Protein AF-A0A538EGU9-F1 (afdb_monomer_lite)

Secondary structure (DSSP, 8-state):
-TTTTT--EEEEE-STTHHHHGGG----TTEEEEEE--SS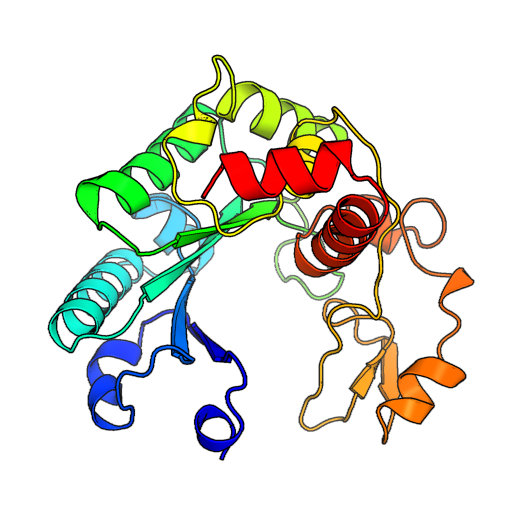HHHHHHHTT-TTHHHHHHHHHHHHHHTT-EEEEEEEE-TT--HHHHHHHHHIIIIIS--SEEEEEE----TT-S--S----HHHHHHHHHHHTGGGGGGSS-B-S-HHHHHHHTTSS-----TTSS--EETTEEEES-TT--SEEESSHHHHHHHS-GGG-STTTSGGGTT---HHHHHHHHHHHHHH-HHHHHHHHTT-

pLDDT: mean 92.18, std 8.71, range [50.81, 98.5]

Structure (mmCIF, N/CA/C/O backbone):
data_AF-A0A538EGU9-F1
#
_entry.id   AF-A0A538EGU9-F1
#
loop_
_atom_site.group_PDB
_atom_site.id
_atom_site.type_symbol
_atom_site.label_atom_id
_atom_site.label_alt_id
_atom_site.label_comp_id
_atom_site.label_asym_id
_atom_site.label_entity_id
_atom_site.label_seq_id
_atom_site.pdbx_PDB_ins_code
_atom_site.Cartn_x
_atom_site.Cartn_y
_atom_site.Cartn_z
_atom_site.occupancy
_atom_site.B_iso_or_equiv
_atom_site.auth_seq_id
_atom_site.auth_comp_id
_atom_site.auth_asym_id
_atom_site.auth_atom_id
_atom_site.pdbx_PDB_model_num
ATOM 1 N N . GLU A 1 1 ? -19.078 -15.363 5.505 1.00 91.69 1 GLU A N 1
ATOM 2 C CA . GLU A 1 1 ? -19.777 -14.290 6.250 1.00 91.69 1 GLU A CA 1
ATOM 3 C C . GLU A 1 1 ? -19.502 -12.885 5.704 1.00 91.69 1 GLU A C 1
ATOM 5 O O . GLU A 1 1 ? -20.438 -12.221 5.282 1.00 91.69 1 GLU A O 1
ATOM 10 N N . LEU A 1 2 ? -18.241 -12.435 5.627 1.00 94.12 2 LEU A N 1
ATOM 11 C CA . LEU A 1 2 ? -17.892 -11.070 5.180 1.00 94.12 2 LEU A CA 1
ATOM 12 C C . LEU A 1 2 ? -18.476 -10.682 3.808 1.00 94.12 2 LEU A C 1
ATOM 14 O O . LEU A 1 2 ? -19.033 -9.595 3.666 1.00 94.12 2 LEU A O 1
ATOM 18 N N . MET A 1 3 ? -18.434 -11.600 2.836 1.00 93.50 3 MET A N 1
ATOM 19 C CA . MET A 1 3 ? -19.021 -11.384 1.505 1.00 93.50 3 MET A CA 1
ATOM 20 C C . MET A 1 3 ? -20.543 -11.194 1.557 1.00 93.50 3 MET A C 1
ATOM 22 O O . MET A 1 3 ? -21.071 -10.296 0.908 1.00 93.50 3 MET A O 1
ATOM 26 N N . LYS A 1 4 ? -21.253 -11.969 2.394 1.00 93.62 4 LYS A N 1
ATOM 27 C CA . LYS A 1 4 ? -22.710 -11.828 2.595 1.00 93.62 4 LYS A CA 1
ATOM 28 C C . LYS A 1 4 ? -23.062 -10.450 3.160 1.00 93.62 4 LYS A C 1
ATOM 30 O O . LYS A 1 4 ? -24.067 -9.858 2.783 1.00 93.62 4 LYS A O 1
ATOM 35 N N . ARG A 1 5 ? -22.189 -9.910 4.017 1.00 96.44 5 ARG A N 1
ATOM 36 C CA . ARG A 1 5 ? -22.293 -8.561 4.594 1.00 96.44 5 ARG A CA 1
ATOM 37 C C . ARG A 1 5 ? -21.802 -7.449 3.658 1.00 96.44 5 ARG A C 1
ATOM 39 O O . ARG A 1 5 ? -21.733 -6.301 4.099 1.00 96.44 5 ARG A O 1
ATOM 46 N N . LYS A 1 6 ? -21.446 -7.768 2.404 1.00 96.19 6 LYS A N 1
ATOM 47 C CA . LYS A 1 6 ? -20.938 -6.821 1.395 1.00 96.19 6 LYS A CA 1
ATOM 48 C C . LYS A 1 6 ? -19.731 -6.014 1.888 1.00 96.19 6 LYS A C 1
ATOM 50 O O . LYS A 1 6 ? -19.605 -4.822 1.617 1.00 96.19 6 LYS A O 1
ATOM 55 N N . LYS A 1 7 ? -18.866 -6.651 2.683 1.00 96.31 7 LYS A N 1
ATOM 56 C CA . LYS A 1 7 ? -17.609 -6.056 3.147 1.00 96.31 7 LYS A CA 1
ATOM 57 C C . LYS A 1 7 ? -16.517 -6.374 2.141 1.00 96.31 7 LYS A C 1
ATOM 59 O O . LYS A 1 7 ? -16.324 -7.544 1.829 1.00 96.31 7 LYS A O 1
ATOM 64 N N . PHE A 1 8 ? -15.823 -5.343 1.665 1.00 95.56 8 PHE A N 1
ATOM 65 C CA . PHE A 1 8 ? -14.658 -5.517 0.806 1.00 95.56 8 PHE A CA 1
ATOM 66 C C . PHE A 1 8 ? -13.534 -6.207 1.582 1.00 95.56 8 PHE A C 1
ATOM 68 O O . PHE A 1 8 ? -13.218 -5.809 2.703 1.00 95.56 8 PHE A O 1
ATOM 75 N N . VAL A 1 9 ? -12.960 -7.248 0.989 1.00 96.50 9 VAL A N 1
ATOM 76 C CA . VAL A 1 9 ? -11.850 -8.029 1.527 1.00 96.50 9 VAL A CA 1
ATOM 77 C C . VAL A 1 9 ? -10.736 -8.031 0.494 1.00 96.50 9 VAL A C 1
ATOM 79 O O . VAL A 1 9 ? -10.910 -8.540 -0.611 1.00 96.50 9 VAL A O 1
ATOM 82 N N . PHE A 1 10 ? -9.593 -7.482 0.887 1.00 96.62 10 PHE A N 1
ATOM 83 C CA . PHE A 1 10 ? -8.337 -7.603 0.162 1.00 96.62 10 PHE A CA 1
ATOM 84 C C . PHE A 1 10 ? -7.498 -8.649 0.889 1.00 96.62 10 PHE A C 1
ATOM 86 O O . PHE A 1 10 ? -7.119 -8.446 2.043 1.00 96.62 10 PHE A O 1
ATOM 93 N N . LEU A 1 11 ? -7.267 -9.796 0.253 1.00 97.06 11 LEU A N 1
ATOM 94 C CA . LEU A 1 11 ? -6.451 -10.857 0.832 1.00 97.06 11 LEU A CA 1
ATOM 95 C C . LEU A 1 11 ? -5.000 -10.680 0.389 1.00 97.06 11 LEU A C 1
ATOM 97 O O . LEU A 1 11 ? -4.627 -11.077 -0.717 1.00 97.06 11 LEU A O 1
ATOM 101 N N . CYS A 1 12 ? -4.197 -10.069 1.261 1.00 96.31 12 CYS A N 1
ATOM 102 C CA . CYS A 1 12 ? -2.775 -9.851 1.019 1.00 96.31 12 CYS A CA 1
ATOM 103 C C . CYS A 1 12 ? -2.001 -11.175 1.018 1.00 96.31 12 CYS A C 1
ATOM 105 O O . CYS A 1 12 ? -2.169 -12.007 1.913 1.00 96.31 12 CYS A O 1
ATOM 107 N N . THR A 1 13 ? -1.147 -11.382 0.017 1.00 97.06 13 THR A N 1
ATOM 108 C CA . THR A 1 13 ? -0.366 -12.615 -0.133 1.00 97.06 13 THR A CA 1
ATOM 109 C C . THR A 1 13 ? 0.942 -12.381 -0.888 1.00 97.06 13 THR A C 1
ATOM 111 O O . THR A 1 13 ? 1.021 -11.524 -1.761 1.00 97.06 13 THR A O 1
ATOM 114 N N . ASN A 1 14 ? 1.963 -13.191 -0.599 1.00 94.94 14 ASN A N 1
ATOM 115 C CA . ASN A 1 14 ? 3.185 -13.298 -1.411 1.00 94.94 14 ASN A CA 1
ATOM 116 C C . ASN A 1 14 ? 3.026 -14.260 -2.607 1.00 94.94 14 ASN A C 1
ATOM 118 O O . ASN A 1 14 ? 4.001 -14.617 -3.255 1.00 94.94 14 ASN A O 1
ATOM 122 N N . ALA A 1 15 ? 1.808 -14.758 -2.841 1.00 96.50 15 ALA A N 1
ATOM 123 C CA . ALA A 1 15 ? 1.409 -15.639 -3.935 1.00 96.50 15 ALA A CA 1
ATOM 124 C C . ALA A 1 15 ? 2.056 -17.039 -4.012 1.00 96.50 15 ALA A C 1
ATOM 126 O O . ALA A 1 15 ? 1.564 -17.883 -4.761 1.00 96.50 15 ALA A O 1
ATOM 127 N N . ILE A 1 16 ? 3.045 -17.367 -3.172 1.00 94.69 16 ILE A N 1
ATOM 128 C CA . ILE A 1 16 ? 3.773 -18.654 -3.202 1.00 94.69 16 ILE A CA 1
ATOM 129 C C . ILE A 1 16 ? 2.830 -19.869 -3.143 1.00 94.69 16 ILE A C 1
ATOM 131 O O . ILE A 1 16 ? 3.065 -20.885 -3.799 1.00 94.69 16 ILE A O 1
ATOM 135 N N . LEU A 1 17 ? 1.765 -19.779 -2.342 1.00 95.56 17 LEU A N 1
ATOM 136 C CA . LEU A 1 17 ? 0.759 -20.839 -2.198 1.00 95.56 17 LEU A CA 1
ATOM 137 C C . LEU A 1 17 ? -0.561 -20.523 -2.904 1.00 95.56 17 LEU A C 1
ATOM 139 O O . LEU A 1 17 ? -1.430 -21.392 -2.951 1.00 95.56 17 LEU A O 1
ATOM 143 N N . MET A 1 18 ? -0.717 -19.316 -3.449 1.00 97.25 18 MET A N 1
ATOM 144 C CA . MET A 1 18 ? -1.994 -18.801 -3.945 1.00 97.25 18 MET A CA 1
ATOM 145 C C . MET A 1 18 ? -2.570 -19.698 -5.038 1.00 97.25 18 MET A C 1
ATOM 147 O O . MET A 1 18 ? -3.669 -20.211 -4.861 1.00 97.25 18 MET A O 1
ATOM 151 N N . LYS A 1 19 ? -1.791 -20.008 -6.085 1.00 95.81 19 LYS A N 1
ATOM 152 C CA . LYS A 1 19 ? -2.215 -20.880 -7.199 1.00 95.81 19 LYS A CA 1
ATOM 153 C C . LYS A 1 19 ? -2.751 -22.240 -6.732 1.00 95.81 19 LYS A C 1
ATOM 155 O O . LYS A 1 19 ? -3.744 -22.722 -7.252 1.00 95.81 19 LYS A O 1
ATOM 160 N N . ARG A 1 20 ? -2.133 -22.845 -5.707 1.00 96.19 20 ARG A N 1
ATOM 161 C CA . ARG A 1 20 ? -2.539 -24.158 -5.154 1.00 96.19 20 ARG A CA 1
ATOM 162 C C . ARG A 1 20 ? -3.775 -24.095 -4.256 1.00 96.19 20 ARG A C 1
ATOM 164 O O . ARG A 1 20 ? -4.265 -25.135 -3.825 1.00 96.19 20 ARG A O 1
ATOM 171 N N . LYS A 1 21 ? -4.191 -22.895 -3.863 1.00 96.56 21 LYS A N 1
ATOM 172 C CA . LYS A 1 21 ? -5.268 -22.657 -2.902 1.00 96.56 21 LYS A CA 1
ATOM 173 C C . LYS A 1 21 ? -6.453 -21.927 -3.529 1.00 96.56 21 LYS A C 1
ATOM 175 O O . LYS A 1 21 ? -7.407 -21.690 -2.801 1.00 96.56 21 LYS A O 1
ATOM 180 N N . LEU A 1 22 ? -6.409 -21.606 -4.828 1.00 96.00 22 LEU A N 1
ATOM 181 C CA . LEU A 1 22 ? -7.475 -20.877 -5.525 1.00 96.00 22 LEU A CA 1
ATOM 182 C C . LEU A 1 22 ? -8.842 -21.543 -5.348 1.00 96.00 22 LEU A C 1
ATOM 184 O O . LEU A 1 22 ? -9.789 -20.847 -5.005 1.00 96.00 22 LEU A O 1
ATOM 188 N N . ASP A 1 23 ? -8.911 -22.873 -5.438 1.00 96.00 23 ASP A N 1
ATOM 189 C CA . ASP A 1 23 ? -10.158 -23.648 -5.305 1.00 96.00 23 ASP A CA 1
ATOM 190 C C . ASP A 1 23 ? -10.809 -23.573 -3.911 1.00 96.00 23 ASP A C 1
ATOM 192 O O . ASP A 1 23 ? -11.929 -24.040 -3.716 1.00 96.00 23 ASP A O 1
ATOM 196 N N . LEU A 1 24 ? -10.120 -23.005 -2.913 1.00 96.50 24 LEU A N 1
ATOM 197 C CA . LEU A 1 24 ? -10.701 -22.741 -1.591 1.00 96.50 24 LEU A CA 1
ATOM 198 C C . LEU A 1 24 ? -11.497 -21.429 -1.542 1.00 96.50 24 LEU A C 1
ATOM 200 O O . LEU A 1 24 ? -12.082 -21.111 -0.505 1.00 96.50 24 LEU A O 1
ATOM 204 N N . PHE A 1 25 ? -11.476 -20.647 -2.620 1.00 95.81 25 PHE A N 1
ATOM 205 C CA . PHE A 1 25 ? -12.096 -19.334 -2.712 1.00 95.81 25 PHE A CA 1
ATOM 206 C C . PHE A 1 25 ? -13.061 -19.285 -3.898 1.00 95.81 25 PHE A C 1
ATOM 208 O O . PHE A 1 25 ? -12.938 -20.037 -4.859 1.00 95.81 25 PHE A O 1
ATOM 215 N N . GLU A 1 26 ? -14.003 -18.349 -3.843 1.00 95.25 26 GLU A N 1
ATOM 216 C CA . GLU A 1 26 ? -14.931 -18.060 -4.936 1.00 95.25 26 GLU A CA 1
ATOM 217 C C . GLU A 1 26 ? -14.790 -16.585 -5.337 1.00 95.25 26 GLU A C 1
ATOM 219 O O . GLU A 1 26 ? -14.693 -15.722 -4.449 1.00 95.25 26 GLU A O 1
ATOM 224 N N . PRO A 1 27 ? -14.789 -16.259 -6.642 1.00 96.38 27 PRO A N 1
ATOM 225 C CA . PRO A 1 27 ? -14.801 -14.878 -7.097 1.00 96.38 27 PRO A CA 1
ATOM 226 C C . PRO A 1 27 ? -15.998 -14.101 -6.546 1.00 96.38 27 PRO A C 1
ATOM 228 O O . PRO A 1 27 ? -17.126 -14.589 -6.489 1.00 96.38 27 PRO A O 1
ATOM 231 N N . SER A 1 28 ? -15.762 -12.853 -6.152 1.00 96.31 28 SER A N 1
ATOM 232 C CA . SER A 1 28 ? -16.795 -11.971 -5.613 1.00 96.31 28 SER A CA 1
ATOM 233 C C . SER A 1 28 ? -16.429 -10.517 -5.899 1.00 96.31 28 SER A C 1
ATOM 235 O O . SER A 1 28 ? -15.261 -10.158 -5.765 1.00 96.31 28 SER A O 1
ATOM 237 N N . PRO A 1 29 ? -17.400 -9.632 -6.193 1.00 95.31 29 PRO A N 1
ATOM 238 C CA . PRO A 1 29 ? -17.131 -8.199 -6.344 1.00 95.31 29 PRO A CA 1
ATOM 239 C C . PRO A 1 29 ? -16.618 -7.546 -5.049 1.00 95.31 29 PRO A C 1
ATOM 241 O O . PRO A 1 29 ? -16.087 -6.437 -5.077 1.00 95.31 29 PRO A O 1
ATOM 244 N N . TYR A 1 30 ? -16.783 -8.222 -3.907 1.00 96.81 30 TYR A N 1
ATOM 245 C CA . TYR A 1 30 ? -16.290 -7.784 -2.605 1.00 96.81 30 TYR A CA 1
ATOM 246 C C . TYR A 1 30 ? -14.967 -8.451 -2.209 1.00 96.81 30 TYR A C 1
ATOM 248 O O . TYR A 1 30 ? -14.500 -8.212 -1.101 1.00 96.81 30 TYR A O 1
ATOM 256 N N . PHE A 1 31 ? -14.361 -9.274 -3.066 1.00 97.56 31 PHE A N 1
ATOM 257 C CA . PHE A 1 31 ? -13.095 -9.948 -2.787 1.00 97.56 31 PHE A CA 1
ATOM 258 C C . PHE A 1 31 ? -12.054 -9.616 -3.857 1.00 97.56 31 PHE A C 1
ATOM 260 O O . PHE A 1 31 ? -12.340 -9.686 -5.050 1.00 97.56 31 PHE A O 1
ATOM 267 N N . ALA A 1 32 ? -10.840 -9.292 -3.426 1.00 97.81 32 ALA A N 1
ATOM 268 C CA . ALA A 1 32 ? -9.687 -9.146 -4.300 1.00 97.81 32 ALA A CA 1
ATOM 269 C C . ALA A 1 32 ? -8.462 -9.821 -3.678 1.00 97.81 32 ALA A C 1
ATOM 271 O O . ALA A 1 32 ? -8.217 -9.705 -2.473 1.00 97.81 32 ALA A O 1
ATOM 272 N N . TRP A 1 33 ? -7.667 -10.493 -4.504 1.00 98.31 33 TRP A N 1
ATOM 273 C CA . TRP A 1 33 ? -6.308 -10.867 -4.123 1.00 98.31 33 TRP A CA 1
ATOM 274 C C . TRP A 1 33 ? -5.424 -9.625 -4.149 1.00 98.31 33 TRP A C 1
ATOM 276 O O . TRP A 1 33 ? -5.474 -8.888 -5.124 1.00 98.31 33 TRP A O 1
ATOM 286 N N . ALA A 1 34 ? -4.613 -9.402 -3.117 1.00 98.00 34 ALA A N 1
ATOM 287 C CA . ALA A 1 34 ? -3.615 -8.337 -3.093 1.00 98.00 34 ALA A CA 1
ATOM 288 C C . ALA A 1 34 ? -2.215 -8.963 -3.072 1.00 98.00 34 ALA A C 1
ATOM 290 O O . ALA A 1 34 ? -1.709 -9.359 -2.021 1.00 98.00 34 ALA A O 1
ATOM 291 N N . VAL A 1 35 ? -1.613 -9.122 -4.249 1.00 98.19 35 VAL A N 1
ATOM 292 C CA . VAL A 1 35 ? -0.316 -9.796 -4.385 1.00 98.19 35 VAL A CA 1
ATOM 293 C C . VAL A 1 35 ? 0.820 -8.800 -4.182 1.00 98.19 35 VAL A C 1
ATOM 295 O O . VAL A 1 35 ? 0.853 -7.751 -4.822 1.00 98.19 35 VAL A O 1
ATOM 298 N N . HIS A 1 36 ? 1.751 -9.126 -3.291 1.00 97.00 36 HIS A N 1
ATOM 299 C CA . HIS A 1 36 ? 2.949 -8.319 -3.087 1.00 97.00 36 HIS A CA 1
ATOM 300 C C . HIS A 1 36 ? 3.908 -8.476 -4.270 1.00 97.00 36 HIS A C 1
ATOM 302 O O . HIS A 1 36 ? 4.317 -9.596 -4.566 1.00 97.00 36 HIS A O 1
ATOM 308 N N . ILE A 1 37 ? 4.248 -7.365 -4.933 1.00 96.94 37 ILE A N 1
ATOM 309 C CA . ILE A 1 37 ? 5.229 -7.297 -6.028 1.00 96.94 37 ILE A CA 1
ATOM 310 C C . ILE A 1 37 ? 6.109 -6.063 -5.810 1.00 96.94 37 ILE A C 1
ATOM 312 O O . ILE A 1 37 ? 5.787 -4.972 -6.272 1.00 96.94 37 ILE A O 1
ATOM 316 N N . ASP A 1 38 ? 7.212 -6.238 -5.088 1.00 93.94 38 ASP A N 1
ATOM 317 C CA . ASP A 1 38 ? 8.144 -5.170 -4.691 1.00 93.94 38 ASP A CA 1
ATOM 318 C C . ASP A 1 38 ? 9.314 -4.976 -5.686 1.00 93.94 38 ASP A C 1
ATOM 320 O O . ASP A 1 38 ? 10.479 -4.907 -5.303 1.00 93.94 38 ASP A O 1
ATOM 324 N N . GLY A 1 39 ? 9.016 -4.964 -6.989 1.00 94.38 39 GLY A N 1
ATOM 325 C CA . GLY A 1 39 ? 10.016 -4.830 -8.055 1.00 94.38 39 GLY A CA 1
ATOM 326 C C . GLY A 1 39 ? 9.783 -5.768 -9.239 1.00 94.38 39 GLY A C 1
ATOM 327 O O . GLY A 1 39 ? 8.892 -6.618 -9.214 1.00 94.38 39 GLY A O 1
ATOM 328 N N . LEU A 1 40 ? 10.599 -5.619 -10.286 1.00 95.62 40 LEU A N 1
ATOM 329 C CA . LEU A 1 40 ? 10.733 -6.636 -11.336 1.00 95.62 40 LEU A CA 1
ATOM 330 C C . LEU A 1 40 ? 11.594 -7.804 -10.831 1.00 95.62 40 LEU A C 1
ATOM 332 O O . LEU A 1 40 ? 12.212 -7.697 -9.778 1.00 95.62 40 LEU A O 1
ATOM 336 N N . GLN A 1 41 ? 11.635 -8.907 -11.583 1.00 95.19 41 GLN A N 1
ATOM 337 C CA . GLN A 1 41 ? 12.137 -10.216 -11.144 1.00 95.19 41 GLN A CA 1
ATOM 338 C C . GLN A 1 41 ? 13.350 -10.202 -10.204 1.00 95.19 41 GLN A C 1
ATOM 340 O O . GLN A 1 41 ? 13.217 -10.649 -9.069 1.00 95.19 41 GLN A O 1
ATOM 345 N N . GLU A 1 42 ? 14.498 -9.682 -10.648 1.00 92.94 42 GLU A N 1
ATOM 346 C CA . GLU A 1 42 ? 15.732 -9.664 -9.846 1.00 92.94 42 GLU A CA 1
ATOM 347 C C . GLU A 1 42 ? 15.518 -8.963 -8.500 1.00 92.94 42 GLU A C 1
ATOM 349 O O . GLU A 1 42 ? 15.795 -9.525 -7.443 1.00 92.94 42 GLU A O 1
ATOM 354 N N . ARG A 1 43 ? 14.928 -7.767 -8.539 1.00 90.44 43 ARG A N 1
ATOM 355 C CA . ARG A 1 43 ? 14.693 -6.947 -7.353 1.00 90.44 43 ARG A CA 1
ATOM 356 C C . ARG A 1 43 ? 13.660 -7.562 -6.415 1.00 90.44 43 ARG A C 1
ATOM 358 O O . ARG A 1 43 ? 13.845 -7.560 -5.199 1.00 90.44 43 ARG A O 1
ATOM 365 N N . HIS A 1 44 ? 12.584 -8.101 -6.978 1.00 92.38 44 HIS A N 1
ATOM 366 C CA . HIS A 1 44 ? 11.542 -8.754 -6.202 1.00 92.38 44 HIS A CA 1
ATOM 367 C C . HIS A 1 44 ? 12.106 -9.963 -5.452 1.00 92.38 44 HIS A C 1
ATOM 369 O O . HIS A 1 44 ? 11.947 -10.061 -4.237 1.00 92.38 44 HIS A O 1
ATOM 375 N N . ASP A 1 45 ? 12.814 -10.844 -6.155 1.00 92.56 45 ASP A N 1
ATOM 376 C CA . ASP A 1 45 ? 13.403 -12.050 -5.576 1.00 92.56 45 ASP A CA 1
ATOM 377 C C . ASP A 1 45 ? 14.473 -11.722 -4.521 1.00 92.56 45 ASP A C 1
ATOM 379 O O . ASP A 1 45 ? 14.541 -12.389 -3.484 1.00 92.56 45 ASP A O 1
ATOM 383 N N . GLU A 1 46 ? 15.263 -10.664 -4.740 1.00 88.38 46 GLU A N 1
ATOM 384 C CA . GLU A 1 46 ? 16.225 -10.146 -3.762 1.00 88.38 46 GLU A CA 1
ATOM 385 C C . GLU A 1 46 ? 15.523 -9.667 -2.483 1.00 88.38 46 GLU A C 1
ATOM 387 O O . GLU A 1 46 ? 15.911 -10.064 -1.385 1.00 88.38 46 GLU A O 1
ATOM 392 N N . SER A 1 47 ? 14.445 -8.883 -2.605 1.00 83.88 47 SER A N 1
ATOM 393 C CA . SER A 1 47 ? 13.725 -8.327 -1.446 1.00 83.88 47 SER A CA 1
ATOM 394 C C . SER A 1 47 ? 13.087 -9.388 -0.538 1.00 83.88 47 SER A C 1
ATOM 396 O O . SER A 1 47 ? 12.903 -9.157 0.657 1.00 83.88 47 SER A O 1
ATOM 398 N N . VAL A 1 48 ? 12.784 -10.571 -1.083 1.00 85.12 48 VAL A N 1
ATOM 399 C CA . VAL A 1 48 ? 12.240 -11.716 -0.334 1.00 85.12 48 VAL A CA 1
ATOM 400 C C . VAL A 1 48 ? 13.275 -12.821 -0.088 1.00 85.12 48 VAL A C 1
ATOM 402 O O . VAL A 1 48 ? 12.914 -13.907 0.376 1.00 85.12 48 VAL A O 1
ATOM 405 N N . CYS A 1 49 ? 14.551 -12.555 -0.394 1.00 87.06 49 CYS A N 1
ATOM 406 C CA . CYS A 1 49 ? 15.685 -13.471 -0.256 1.00 87.06 49 CYS A CA 1
ATOM 407 C C . CYS A 1 49 ? 15.440 -14.853 -0.888 1.00 87.06 49 CYS A C 1
ATOM 409 O O . CYS A 1 49 ? 15.812 -15.886 -0.316 1.00 87.06 49 CYS A O 1
ATOM 411 N N . ARG A 1 50 ? 14.757 -14.902 -2.039 1.00 90.25 50 ARG A N 1
ATOM 412 C CA . ARG A 1 50 ? 14.382 -16.161 -2.688 1.00 90.25 50 ARG A CA 1
ATOM 413 C C . ARG A 1 50 ? 14.151 -15.999 -4.188 1.00 90.25 50 ARG A C 1
ATOM 415 O O . ARG A 1 50 ? 13.162 -15.413 -4.609 1.00 90.25 50 ARG A O 1
ATOM 422 N N . GLU A 1 51 ? 14.998 -16.659 -4.969 1.00 93.88 51 GLU A N 1
ATOM 423 C CA . GLU A 1 51 ? 14.888 -16.740 -6.428 1.00 93.88 51 GLU A CA 1
ATOM 424 C C . GLU A 1 51 ? 13.614 -17.475 -6.895 1.00 93.88 51 GLU A C 1
ATOM 426 O O . GLU A 1 51 ? 13.167 -18.469 -6.297 1.00 93.88 51 GLU A O 1
ATOM 431 N N . GLY A 1 52 ? 13.030 -16.980 -7.986 1.00 93.94 52 GLY A N 1
ATOM 432 C CA . GLY A 1 52 ? 11.858 -17.529 -8.659 1.00 93.94 52 GLY A CA 1
ATOM 433 C C . GLY A 1 52 ? 10.538 -17.266 -7.933 1.00 93.94 52 GLY A C 1
ATOM 434 O O . GLY A 1 52 ? 9.558 -17.980 -8.174 1.00 93.94 52 GLY A O 1
ATOM 435 N N . VAL A 1 53 ? 10.482 -16.307 -7.001 1.00 95.12 53 VAL A N 1
ATOM 436 C CA . VAL A 1 53 ? 9.224 -15.924 -6.339 1.00 95.12 53 VAL A CA 1
ATOM 437 C C . VAL A 1 53 ? 8.407 -15.012 -7.241 1.00 95.12 53 VAL A C 1
ATOM 439 O O . VAL A 1 53 ? 7.198 -15.220 -7.344 1.00 95.12 53 VAL A O 1
ATOM 442 N N . PHE A 1 54 ? 9.052 -14.094 -7.961 1.00 97.38 54 PHE A N 1
ATOM 443 C CA . PHE A 1 54 ? 8.394 -13.215 -8.922 1.00 97.38 54 PHE A CA 1
ATOM 444 C C . PHE A 1 54 ? 7.629 -14.008 -9.986 1.00 97.38 54 PHE A C 1
ATOM 446 O O . PHE A 1 54 ? 6.435 -13.793 -10.184 1.00 97.38 54 PHE A O 1
ATOM 453 N N . GLU A 1 55 ? 8.279 -14.988 -10.619 1.00 97.19 55 GLU A N 1
ATOM 454 C CA . GLU A 1 55 ? 7.651 -15.830 -11.645 1.00 97.19 55 GLU A CA 1
ATOM 455 C C . GLU A 1 55 ? 6.443 -16.594 -11.085 1.00 97.19 55 GLU A C 1
ATOM 457 O O . GLU A 1 55 ? 5.363 -16.593 -11.679 1.00 97.19 55 GLU A O 1
ATOM 462 N N . LYS A 1 56 ? 6.572 -17.168 -9.882 1.00 96.94 56 LYS A N 1
ATOM 463 C CA . LYS A 1 56 ? 5.451 -17.835 -9.198 1.00 96.94 56 LYS A CA 1
ATOM 464 C C . LYS A 1 56 ? 4.301 -16.884 -8.900 1.00 96.94 56 LYS A C 1
ATOM 466 O O . LYS A 1 56 ? 3.143 -17.289 -9.009 1.00 96.94 56 LYS A O 1
ATOM 471 N N . ALA A 1 57 ? 4.602 -15.651 -8.504 1.00 97.88 57 ALA A N 1
ATOM 472 C CA . ALA A 1 57 ? 3.590 -14.642 -8.249 1.00 97.88 57 ALA A CA 1
ATOM 473 C C . ALA A 1 57 ? 2.860 -14.261 -9.543 1.00 97.88 57 ALA A C 1
ATOM 475 O O . ALA A 1 57 ? 1.630 -14.264 -9.563 1.00 97.88 57 ALA A O 1
ATOM 476 N N . VAL A 1 58 ? 3.590 -14.053 -10.643 1.00 98.31 58 VAL A N 1
ATOM 477 C CA . VAL A 1 58 ? 3.024 -13.800 -11.978 1.00 98.31 58 VAL A CA 1
ATOM 478 C C . VAL A 1 58 ? 2.126 -14.954 -12.431 1.00 98.31 58 VAL A C 1
ATOM 480 O O . VAL A 1 58 ? 0.995 -14.720 -12.859 1.00 98.31 58 VAL A O 1
ATOM 483 N N . GLU A 1 59 ? 2.571 -16.205 -12.296 1.00 98.25 59 GLU A N 1
ATOM 484 C CA . GLU A 1 59 ? 1.743 -17.373 -12.616 1.00 98.25 59 GLU A CA 1
ATOM 485 C C . GLU A 1 59 ? 0.467 -17.445 -11.770 1.00 98.25 59 GLU A C 1
ATOM 487 O O . GLU A 1 59 ? -0.600 -17.793 -12.279 1.00 98.25 59 GLU A O 1
ATOM 492 N N . ALA A 1 60 ? 0.565 -17.153 -10.472 1.00 98.31 60 ALA A N 1
ATOM 493 C CA . ALA A 1 60 ? -0.581 -17.170 -9.572 1.00 98.31 60 ALA A CA 1
ATOM 494 C C . ALA A 1 60 ? -1.579 -16.051 -9.895 1.00 98.31 60 ALA A C 1
ATOM 496 O O . ALA A 1 60 ? -2.785 -16.289 -9.836 1.00 98.31 60 ALA A O 1
ATOM 497 N N . ILE A 1 61 ? -1.090 -14.863 -10.268 1.00 98.50 61 ILE A N 1
ATOM 498 C CA . ILE A 1 61 ? -1.914 -13.738 -10.723 1.00 98.50 61 ILE A CA 1
ATOM 499 C C . ILE A 1 61 ? -2.683 -14.135 -11.985 1.00 98.50 61 ILE A C 1
ATOM 501 O O . ILE A 1 61 ? -3.908 -14.018 -12.004 1.00 98.50 61 ILE A O 1
ATOM 505 N N . LYS A 1 62 ? -1.993 -14.673 -13.000 1.00 98.50 62 LYS A N 1
ATOM 506 C CA . LYS A 1 62 ? -2.625 -15.137 -14.246 1.00 98.50 62 LYS A CA 1
ATOM 507 C C . LYS A 1 62 ? -3.691 -16.197 -13.972 1.00 98.50 62 LYS A C 1
ATOM 509 O O . LYS A 1 62 ? -4.836 -16.024 -14.379 1.00 98.50 62 LYS A O 1
ATOM 514 N N . ALA A 1 63 ? -3.356 -17.218 -13.183 1.00 98.31 63 ALA A N 1
ATOM 515 C CA . ALA A 1 63 ? -4.301 -18.269 -12.815 1.00 98.31 63 ALA A CA 1
ATOM 516 C C . ALA A 1 63 ? -5.527 -17.715 -12.067 1.00 98.31 63 ALA A C 1
ATOM 518 O O . ALA A 1 63 ? -6.654 -18.099 -12.363 1.00 98.31 63 ALA A O 1
ATOM 519 N N . ALA A 1 64 ? -5.348 -16.788 -11.121 1.00 98.31 64 ALA A N 1
ATOM 520 C CA . ALA A 1 64 ? -6.473 -16.189 -10.406 1.00 98.31 64 ALA A CA 1
ATOM 521 C C . ALA A 1 64 ? -7.387 -15.375 -11.332 1.00 98.31 64 ALA A C 1
ATOM 523 O O . ALA A 1 64 ? -8.609 -15.490 -11.230 1.00 98.31 64 ALA A O 1
ATOM 524 N N . LYS A 1 65 ? -6.817 -14.603 -12.264 1.00 97.94 65 LYS A N 1
ATOM 525 C CA . LYS A 1 65 ? -7.601 -13.862 -13.261 1.00 97.94 65 LYS A CA 1
ATOM 526 C C . LYS A 1 65 ? -8.363 -14.801 -14.201 1.00 97.94 65 LYS A C 1
ATOM 528 O O . LYS A 1 65 ? -9.539 -14.562 -14.452 1.00 97.94 65 LYS A O 1
ATOM 533 N N . GLU A 1 66 ? -7.751 -15.900 -14.647 1.00 97.50 66 GLU A N 1
ATOM 534 C CA . GLU A 1 66 ? -8.425 -16.946 -15.441 1.00 97.50 66 GLU A CA 1
ATOM 535 C C . GLU A 1 66 ? -9.613 -17.574 -14.693 1.00 97.50 66 GLU A C 1
ATOM 537 O O . GLU A 1 66 ? -10.633 -17.889 -15.301 1.00 97.50 66 GLU A O 1
ATOM 542 N N . HIS A 1 67 ? -9.520 -17.690 -13.365 1.00 97.12 67 HIS A N 1
ATOM 543 C CA . HIS A 1 67 ? -10.614 -18.152 -12.504 1.00 97.12 67 HIS A CA 1
ATOM 544 C C . HIS A 1 67 ? -11.637 -17.047 -12.177 1.00 97.12 67 HIS A C 1
ATOM 546 O O . HIS A 1 67 ? -12.542 -17.262 -11.374 1.00 97.12 67 HIS A O 1
ATOM 552 N N . GLY A 1 68 ? -11.517 -15.863 -12.784 1.00 97.25 68 GLY A N 1
ATOM 553 C CA . GLY A 1 68 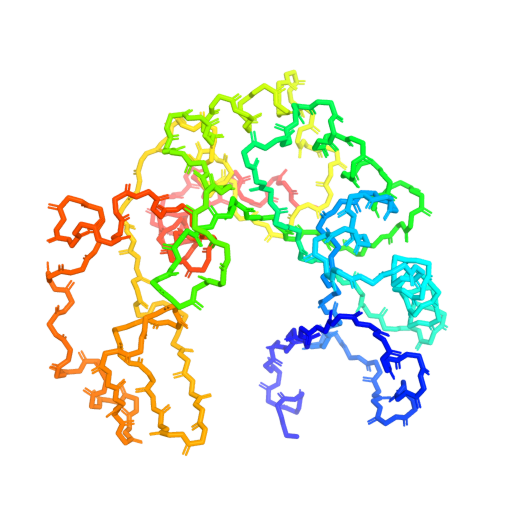? -12.454 -14.750 -12.632 1.00 97.25 68 GLY A CA 1
ATOM 554 C C . GLY A 1 68 ? -12.269 -13.925 -11.358 1.00 97.25 68 GLY A C 1
ATOM 555 O O . GLY A 1 68 ? -13.129 -13.102 -11.039 1.00 97.25 68 GLY A O 1
ATOM 556 N N . PHE A 1 69 ? -11.179 -14.119 -10.610 1.00 98.25 69 PHE A N 1
ATOM 557 C CA . PHE A 1 69 ? -10.891 -13.277 -9.454 1.00 98.25 69 PHE A CA 1
ATOM 558 C C . PHE A 1 69 ? -10.399 -11.895 -9.882 1.00 98.25 69 PHE A C 1
ATOM 560 O O . PHE A 1 69 ? -9.581 -11.761 -10.790 1.00 98.25 69 PHE A O 1
ATOM 567 N N . ARG A 1 70 ? -10.811 -10.874 -9.126 1.00 98.12 70 ARG A N 1
ATOM 568 C CA . ARG A 1 70 ? -10.129 -9.579 -9.123 1.00 98.12 70 ARG A CA 1
ATOM 569 C C . ARG A 1 70 ? -8.767 -9.732 -8.452 1.00 98.12 70 ARG A C 1
ATOM 571 O O . ARG A 1 70 ? -8.674 -10.273 -7.344 1.00 98.12 70 ARG A O 1
ATOM 578 N N . VAL A 1 71 ? -7.728 -9.216 -9.095 1.00 98.44 71 VAL A N 1
ATOM 579 C CA . VAL A 1 71 ? -6.358 -9.244 -8.586 1.00 98.44 71 VAL A CA 1
ATOM 580 C C . VAL A 1 71 ? -5.786 -7.836 -8.590 1.00 98.44 71 VAL A C 1
ATOM 582 O O . VAL A 1 71 ? -5.641 -7.211 -9.635 1.00 98.44 71 VAL A O 1
ATOM 585 N N . THR A 1 72 ? -5.443 -7.345 -7.408 1.00 98.25 72 THR A N 1
ATOM 586 C CA . THR A 1 72 ? -4.680 -6.118 -7.205 1.00 98.25 72 THR A CA 1
ATOM 587 C C . THR A 1 72 ? -3.256 -6.448 -6.774 1.00 98.25 72 THR A C 1
ATOM 589 O O . THR A 1 72 ? -2.984 -7.550 -6.292 1.00 98.25 72 THR A O 1
ATOM 592 N N . THR A 1 73 ? -2.352 -5.481 -6.864 1.00 98.31 73 THR A N 1
ATOM 593 C CA . THR A 1 73 ? -1.012 -5.602 -6.271 1.00 98.31 73 THR A CA 1
ATOM 594 C C . THR A 1 73 ? -0.805 -4.641 -5.116 1.00 98.31 73 THR A C 1
ATOM 596 O O . THR A 1 73 ? -1.540 -3.665 -4.960 1.00 98.31 73 THR A O 1
ATOM 599 N N . ASN A 1 74 ? 0.192 -4.943 -4.292 1.00 97.19 74 ASN A N 1
ATOM 600 C CA . ASN A 1 74 ? 0.758 -4.026 -3.316 1.00 97.19 74 ASN A CA 1
ATOM 601 C C . ASN A 1 74 ? 2.272 -3.971 -3.547 1.00 97.19 74 ASN A C 1
ATOM 603 O O . ASN A 1 74 ? 2.930 -5.009 -3.489 1.00 97.19 74 ASN A O 1
ATOM 607 N N . THR A 1 75 ? 2.797 -2.789 -3.851 1.00 97.00 75 THR A N 1
ATOM 608 C CA . THR A 1 75 ? 4.204 -2.583 -4.205 1.00 97.00 75 THR A CA 1
ATOM 609 C C . THR A 1 75 ? 4.844 -1.598 -3.239 1.00 97.00 75 THR A C 1
ATOM 611 O O . THR A 1 75 ? 4.373 -0.473 -3.056 1.00 97.00 75 THR A O 1
ATOM 614 N N . THR A 1 76 ? 5.947 -2.023 -2.642 1.00 94.56 76 THR A N 1
ATOM 615 C CA . THR A 1 76 ? 6.781 -1.229 -1.748 1.00 94.56 76 THR A CA 1
ATOM 616 C C . THR A 1 76 ? 7.985 -0.706 -2.518 1.00 94.56 76 THR A C 1
ATOM 618 O O . THR A 1 76 ? 8.692 -1.490 -3.142 1.00 94.56 76 THR A O 1
ATOM 621 N N . PHE A 1 77 ? 8.225 0.604 -2.454 1.00 94.56 77 PHE A N 1
ATOM 622 C CA . PHE A 1 77 ? 9.394 1.244 -3.060 1.00 94.56 77 PHE A CA 1
ATOM 623 C C . PHE A 1 77 ? 10.382 1.716 -1.990 1.00 94.56 77 PHE A C 1
ATOM 625 O O . PHE A 1 77 ? 10.002 2.377 -1.023 1.00 94.56 77 PHE A O 1
ATOM 632 N N . PHE A 1 78 ? 11.652 1.389 -2.166 1.00 91.25 78 PHE A N 1
ATOM 633 C CA . PHE A 1 78 ? 12.752 1.549 -1.223 1.00 91.25 78 PHE A CA 1
ATOM 634 C C . PHE A 1 78 ? 13.758 2.613 -1.701 1.00 91.25 78 PHE A C 1
ATOM 636 O O . PHE A 1 78 ? 13.565 3.285 -2.711 1.00 91.25 78 PHE A O 1
ATOM 643 N N . THR A 1 79 ? 14.859 2.792 -0.966 1.00 85.62 79 THR A N 1
ATOM 644 C CA . THR A 1 79 ? 15.876 3.825 -1.254 1.00 85.62 79 THR A CA 1
ATOM 645 C C . THR A 1 79 ? 16.639 3.653 -2.563 1.00 85.62 79 THR A C 1
ATOM 647 O O . THR A 1 79 ? 17.150 4.644 -3.082 1.00 85.62 79 THR A O 1
ATOM 650 N N . HIS A 1 80 ? 16.764 2.428 -3.068 1.00 86.25 80 HIS A N 1
ATOM 651 C CA . HIS A 1 80 ? 17.484 2.121 -4.309 1.00 86.25 80 HIS A CA 1
ATOM 652 C C . HIS A 1 80 ? 16.590 2.210 -5.550 1.00 86.25 80 HIS A C 1
ATOM 654 O O . HIS A 1 80 ? 17.107 2.135 -6.663 1.00 86.25 80 HIS A O 1
ATOM 660 N N . ASP A 1 81 ? 15.273 2.368 -5.387 1.00 93.50 81 ASP A N 1
ATOM 661 C CA . ASP A 1 81 ? 14.383 2.549 -6.525 1.00 93.50 81 ASP A CA 1
ATOM 662 C C . ASP A 1 81 ? 14.623 3.911 -7.178 1.00 93.50 81 ASP A C 1
ATOM 664 O O . ASP A 1 81 ? 14.739 4.952 -6.527 1.00 93.50 81 ASP A O 1
ATOM 668 N N . THR A 1 82 ? 14.670 3.899 -8.504 1.00 96.06 82 THR A N 1
ATOM 669 C CA . THR A 1 82 ? 14.732 5.098 -9.339 1.00 96.06 82 THR A CA 1
ATOM 670 C C . THR A 1 82 ? 13.367 5.392 -9.965 1.00 96.06 82 THR A C 1
ATOM 672 O O . THR A 1 82 ? 12.541 4.480 -10.102 1.00 96.06 82 THR A O 1
ATOM 675 N N . PRO A 1 83 ? 13.110 6.629 -10.426 1.00 96.88 83 PRO A N 1
ATOM 676 C CA . PRO A 1 83 ? 11.889 6.950 -11.163 1.00 96.88 83 PRO A CA 1
ATOM 677 C C . PRO A 1 83 ? 11.636 6.014 -12.355 1.00 96.88 83 PRO A C 1
ATOM 679 O O . PRO A 1 83 ? 10.491 5.686 -12.657 1.00 96.88 83 PRO A O 1
ATOM 682 N N . GLU A 1 84 ? 12.696 5.557 -13.022 1.00 97.00 84 GLU A N 1
ATOM 683 C CA . GLU A 1 84 ? 12.636 4.610 -14.138 1.00 97.00 84 GLU A CA 1
ATOM 684 C C . GLU A 1 84 ? 12.172 3.232 -13.671 1.00 97.00 84 GLU A C 1
ATOM 686 O O . GLU A 1 84 ? 11.281 2.662 -14.294 1.00 97.00 84 GLU A O 1
ATOM 691 N N . SER A 1 85 ? 12.722 2.724 -12.564 1.00 96.50 85 SER A N 1
ATOM 692 C CA . SER A 1 85 ? 12.311 1.434 -11.998 1.00 96.50 85 SER A CA 1
ATOM 693 C C . SER A 1 85 ? 10.857 1.451 -11.515 1.00 96.50 85 SER A C 1
ATOM 695 O O . SER A 1 85 ? 10.107 0.526 -11.821 1.00 96.50 85 SER A O 1
ATOM 697 N N . VAL A 1 86 ? 10.413 2.545 -10.878 1.00 97.00 86 VAL A N 1
ATOM 698 C CA . VAL A 1 86 ? 9.011 2.745 -10.478 1.00 97.00 86 VAL A CA 1
ATOM 699 C C . VAL A 1 86 ? 8.105 2.668 -11.702 1.00 97.00 86 VAL A C 1
ATOM 701 O O . VAL A 1 86 ? 7.137 1.910 -11.709 1.00 97.00 86 VAL A O 1
ATOM 704 N N . ARG A 1 87 ? 8.433 3.414 -12.766 1.00 97.44 87 ARG A N 1
ATOM 705 C CA . ARG A 1 87 ? 7.668 3.384 -14.020 1.00 97.44 87 ARG A CA 1
ATOM 706 C C . ARG A 1 87 ? 7.665 1.994 -14.647 1.00 97.44 87 ARG A C 1
ATOM 708 O O . ARG A 1 87 ? 6.606 1.544 -15.054 1.00 97.44 87 ARG A O 1
ATOM 715 N N . ALA A 1 88 ? 8.801 1.303 -14.683 1.00 97.62 88 ALA A N 1
ATOM 716 C CA . ALA A 1 88 ? 8.901 -0.031 -15.270 1.00 97.62 88 ALA A CA 1
ATOM 717 C C . ALA A 1 88 ? 8.035 -1.064 -14.530 1.00 97.62 88 ALA A C 1
ATOM 719 O O . ALA A 1 88 ? 7.351 -1.858 -15.171 1.00 97.62 88 ALA A O 1
ATOM 720 N N . VAL A 1 89 ? 8.014 -1.028 -13.193 1.00 97.81 89 VAL A N 1
ATOM 721 C CA . VAL A 1 89 ? 7.146 -1.898 -12.384 1.00 97.81 89 VAL A CA 1
ATOM 722 C C . VAL A 1 89 ? 5.674 -1.580 -12.637 1.00 97.81 89 VAL A C 1
ATOM 724 O O . VAL A 1 89 ? 4.886 -2.492 -12.879 1.00 97.81 89 VAL A O 1
ATOM 727 N N . LEU A 1 90 ? 5.296 -0.298 -12.617 1.00 97.81 90 LEU A N 1
ATOM 728 C CA . LEU A 1 90 ? 3.910 0.111 -12.851 1.00 97.81 90 LEU A CA 1
ATOM 729 C C . LEU A 1 90 ? 3.444 -0.212 -14.273 1.00 97.81 90 LEU A C 1
ATOM 731 O O . LEU A 1 90 ? 2.322 -0.676 -14.440 1.00 97.81 90 LEU A O 1
ATOM 735 N N . ASP A 1 91 ? 4.295 -0.020 -15.278 1.00 97.75 91 ASP A N 1
ATOM 736 C CA . ASP A 1 91 ? 4.014 -0.367 -16.673 1.00 97.75 91 ASP A CA 1
ATOM 737 C C . ASP A 1 91 ? 3.842 -1.880 -16.828 1.00 97.75 91 ASP A C 1
ATOM 739 O O . ASP A 1 91 ? 2.841 -2.326 -17.375 1.00 97.75 91 ASP A O 1
ATOM 743 N N . TYR A 1 92 ? 4.741 -2.687 -16.260 1.00 98.44 92 TYR A N 1
ATOM 744 C CA . TYR A 1 92 ? 4.616 -4.144 -16.302 1.00 98.44 92 TYR A CA 1
ATOM 745 C C . TYR A 1 92 ? 3.319 -4.635 -15.643 1.00 98.44 92 TYR A C 1
ATOM 747 O O . TYR A 1 92 ? 2.571 -5.422 -16.221 1.00 98.44 92 TYR A O 1
ATOM 755 N N . LEU A 1 93 ? 3.012 -4.158 -14.436 1.00 98.31 93 LEU A N 1
ATOM 756 C CA . LEU A 1 93 ? 1.808 -4.573 -13.720 1.00 98.31 93 LEU A CA 1
ATOM 757 C C . LEU A 1 93 ? 0.524 -4.109 -14.428 1.00 98.31 93 LEU A C 1
ATOM 759 O O . LEU A 1 93 ? -0.456 -4.856 -14.484 1.00 98.31 93 LEU A O 1
ATOM 763 N N . ASN A 1 94 ? 0.524 -2.891 -14.974 1.00 97.75 94 AS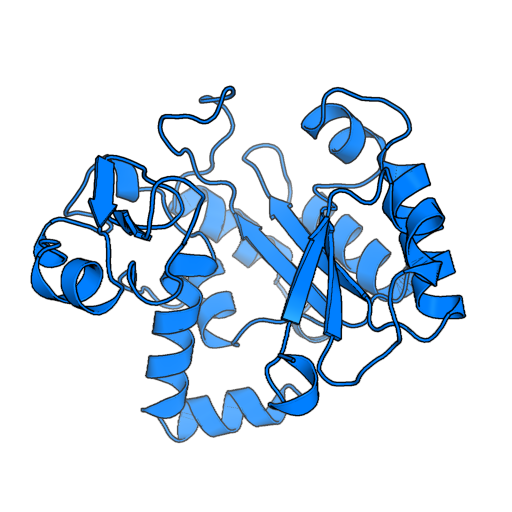N A N 1
ATOM 764 C CA . ASN A 1 94 ? -0.640 -2.288 -15.617 1.00 97.75 94 ASN A CA 1
ATOM 765 C C . ASN A 1 94 ? -0.880 -2.804 -17.039 1.00 97.75 94 ASN A C 1
ATOM 767 O O . ASN A 1 94 ? -2.030 -3.057 -17.392 1.00 97.75 94 ASN A O 1
ATOM 771 N N . ASP A 1 95 ? 0.165 -2.922 -17.849 1.00 97.25 95 ASP A N 1
ATOM 772 C CA . ASP A 1 95 ? 0.050 -3.130 -19.294 1.00 97.25 95 ASP A CA 1
ATOM 773 C C . ASP A 1 95 ? 0.339 -4.587 -19.685 1.00 97.25 95 ASP A C 1
ATOM 775 O O . ASP A 1 95 ? -0.349 -5.129 -20.542 1.00 97.25 95 ASP A O 1
ATOM 779 N N . GLU A 1 96 ? 1.297 -5.251 -19.026 1.00 97.44 96 GLU A N 1
ATOM 780 C CA . GLU A 1 96 ? 1.696 -6.628 -19.373 1.00 97.44 96 GLU A CA 1
ATOM 781 C C . GLU A 1 96 ? 0.943 -7.687 -18.558 1.00 97.44 96 GLU A C 1
ATOM 783 O O . GLU A 1 96 ? 0.532 -8.725 -19.078 1.00 97.44 96 GLU A O 1
ATOM 788 N N . LEU A 1 97 ? 0.776 -7.455 -17.252 1.00 97.44 97 LEU A N 1
ATOM 789 C CA . LEU A 1 97 ? 0.064 -8.374 -16.356 1.00 97.44 97 LEU A CA 1
ATOM 790 C C . LEU A 1 97 ? -1.420 -8.024 -16.196 1.00 97.44 97 LEU A C 1
ATOM 792 O O . LEU A 1 97 ? -2.199 -8.825 -15.672 1.00 97.44 97 LEU A O 1
ATOM 796 N N . GLU A 1 98 ? -1.794 -6.820 -16.629 1.00 97.88 98 GLU A N 1
ATOM 797 C CA . GLU A 1 98 ? -3.155 -6.293 -16.622 1.00 97.88 98 GLU A CA 1
ATOM 798 C C . GLU A 1 98 ? -3.869 -6.470 -15.272 1.00 97.88 98 GLU A C 1
ATOM 800 O O . GLU A 1 98 ? -5.051 -6.819 -15.214 1.00 97.88 98 GLU A O 1
ATOM 805 N N . VAL A 1 99 ? -3.178 -6.239 -14.147 1.00 98.25 99 VAL A N 1
ATOM 806 C CA . VAL A 1 99 ? -3.818 -6.322 -12.821 1.00 98.25 99 VAL A CA 1
ATOM 807 C C . VAL A 1 99 ? -4.933 -5.285 -12.704 1.00 98.25 99 VAL A C 1
ATOM 809 O O . VAL A 1 99 ? -4.899 -4.236 -13.350 1.00 98.25 99 VAL A O 1
ATOM 812 N N . ASP A 1 100 ? -5.955 -5.580 -11.908 1.00 97.88 100 ASP A N 1
ATOM 813 C CA . ASP A 1 100 ? -7.154 -4.749 -11.841 1.00 97.88 100 ASP A CA 1
ATOM 814 C C . ASP A 1 100 ? -6.825 -3.358 -11.295 1.00 97.88 100 ASP A C 1
ATOM 816 O O . ASP A 1 100 ? -7.198 -2.354 -11.898 1.00 97.88 100 ASP A O 1
ATOM 820 N N . GLU A 1 101 ? -6.065 -3.299 -10.200 1.00 97.38 101 GLU A N 1
ATOM 821 C CA . GLU A 1 101 ? -5.539 -2.056 -9.638 1.00 97.38 101 GLU A CA 1
ATOM 822 C C . GLU A 1 101 ? -4.231 -2.300 -8.866 1.00 97.38 101 GLU A C 1
ATOM 824 O O . GLU A 1 101 ? -3.922 -3.425 -8.472 1.00 97.38 101 GLU A O 1
ATOM 829 N N . MET A 1 102 ? -3.477 -1.238 -8.597 1.00 97.75 102 MET A N 1
ATOM 830 C CA . MET A 1 102 ? -2.185 -1.291 -7.913 1.00 97.75 102 MET A CA 1
ATOM 831 C C . MET A 1 102 ? -2.177 -0.364 -6.700 1.00 97.75 102 MET A C 1
ATOM 833 O O . MET A 1 102 ? -2.467 0.828 -6.818 1.00 97.75 102 MET A O 1
ATOM 837 N N . MET A 1 103 ? -1.823 -0.907 -5.541 1.00 97.56 103 MET A N 1
ATOM 838 C CA . MET A 1 103 ? -1.459 -0.131 -4.359 1.00 97.56 103 MET A CA 1
ATOM 839 C C . MET A 1 103 ? 0.058 0.038 -4.326 1.00 97.56 103 MET A C 1
ATOM 841 O O . MET A 1 103 ? 0.803 -0.885 -4.648 1.00 97.56 103 MET A O 1
ATOM 845 N N . ILE A 1 104 ? 0.506 1.218 -3.931 1.00 97.00 104 ILE A N 1
ATOM 846 C CA . ILE A 1 104 ? 1.903 1.602 -3.829 1.00 97.00 104 ILE A CA 1
ATOM 847 C C . ILE A 1 104 ? 2.167 2.245 -2.473 1.00 97.00 104 ILE A C 1
ATOM 849 O O . ILE A 1 104 ? 1.339 2.970 -1.916 1.00 97.00 104 ILE A O 1
ATOM 853 N N . SER A 1 105 ? 3.357 2.006 -1.944 1.00 95.06 105 SER A N 1
ATOM 854 C CA . SER A 1 105 ? 3.791 2.599 -0.689 1.00 95.06 105 SER A CA 1
ATOM 855 C C . SER A 1 105 ? 5.294 2.827 -0.707 1.00 95.06 105 SER A C 1
ATOM 857 O O . SER A 1 105 ? 6.023 1.941 -1.145 1.00 95.06 105 SER A O 1
ATOM 859 N N . PRO A 1 106 ? 5.799 3.950 -0.181 1.00 93.50 106 PRO A N 1
ATOM 860 C CA . PRO A 1 106 ? 7.193 3.994 0.228 1.00 93.50 106 PRO A CA 1
ATOM 861 C C . PRO A 1 106 ? 7.427 2.984 1.356 1.00 93.50 106 PRO A C 1
ATOM 863 O O . PRO A 1 106 ? 6.558 2.781 2.216 1.00 93.50 106 PRO A O 1
ATOM 866 N N . ALA A 1 107 ? 8.605 2.368 1.343 1.00 86.81 107 ALA A N 1
ATOM 867 C CA . ALA A 1 107 ? 9.114 1.558 2.429 1.00 86.81 107 ALA A CA 1
ATOM 868 C C . ALA A 1 107 ? 9.229 2.414 3.691 1.00 86.81 107 ALA A C 1
ATOM 870 O O . ALA A 1 107 ? 9.560 3.600 3.640 1.00 86.81 107 ALA A O 1
ATOM 871 N N . TYR A 1 108 ? 8.968 1.803 4.838 1.00 80.19 108 TYR A N 1
ATOM 872 C CA . TYR A 1 108 ? 9.068 2.468 6.125 1.00 80.19 108 TYR A CA 1
ATOM 873 C C . TYR A 1 108 ? 9.795 1.578 7.126 1.00 80.19 108 TYR A C 1
ATOM 875 O O . TYR A 1 108 ? 9.436 0.410 7.296 1.00 80.19 108 TYR A O 1
ATOM 883 N N . ALA A 1 109 ? 10.786 2.167 7.796 1.00 63.75 109 ALA A N 1
ATOM 884 C CA . ALA A 1 109 ? 11.523 1.538 8.877 1.00 63.75 109 ALA A CA 1
ATOM 885 C C . ALA A 1 109 ? 10.616 1.441 10.100 1.00 63.75 109 ALA A C 1
ATOM 887 O O . ALA A 1 109 ? 10.426 2.422 10.815 1.00 63.75 109 ALA A O 1
ATOM 888 N N . TYR A 1 110 ? 10.037 0.273 10.347 1.00 60.38 110 TYR A N 1
ATOM 889 C CA . TYR A 1 110 ? 9.513 -0.026 11.675 1.00 60.38 110 TYR A CA 1
ATOM 890 C C . TYR A 1 110 ? 10.593 -0.776 12.462 1.00 60.38 110 TYR A C 1
ATOM 892 O O . TYR A 1 110 ? 11.341 -1.563 11.885 1.00 60.38 110 TYR A O 1
ATOM 900 N N . ASP A 1 111 ? 10.677 -0.561 13.778 1.00 54.56 111 ASP A N 1
ATOM 901 C CA . ASP A 1 111 ? 11.776 -1.046 14.644 1.00 54.56 111 ASP A CA 1
ATOM 902 C C . ASP A 1 111 ? 12.035 -2.565 14.574 1.00 54.56 111 ASP A C 1
ATOM 904 O O . ASP A 1 111 ? 13.087 -3.051 14.979 1.00 54.56 111 ASP A O 1
ATOM 908 N N . LYS A 1 112 ? 11.057 -3.340 14.090 1.00 55.84 112 LYS A N 1
ATOM 909 C CA . LYS A 1 112 ? 11.141 -4.801 13.944 1.00 55.84 112 LYS A CA 1
ATOM 910 C C . LYS A 1 112 ? 11.533 -5.259 12.537 1.00 55.84 112 LYS A C 1
ATOM 912 O O . LYS A 1 112 ? 11.586 -6.467 12.305 1.00 55.84 112 LYS A O 1
ATOM 917 N N . ALA A 1 113 ? 11.741 -4.345 11.593 1.00 59.00 113 ALA A N 1
ATOM 918 C CA . ALA A 1 113 ? 12.204 -4.701 10.262 1.00 59.00 113 ALA A CA 1
ATOM 919 C C . ALA A 1 113 ? 13.643 -5.254 10.354 1.00 59.00 113 ALA A C 1
ATOM 921 O O . ALA A 1 113 ? 14.481 -4.653 11.028 1.00 59.00 113 ALA A O 1
ATOM 922 N N . PRO A 1 114 ? 13.939 -6.413 9.738 1.00 53.97 114 PRO A N 1
ATOM 923 C CA . PRO A 1 114 ? 15.270 -7.021 9.806 1.00 53.97 114 PRO A CA 1
ATOM 924 C C . PRO A 1 114 ? 16.330 -6.200 9.058 1.00 53.97 114 PRO A C 1
ATOM 926 O O . PRO A 1 114 ? 17.493 -6.206 9.447 1.00 53.97 114 PRO A O 1
ATOM 929 N N . ASP A 1 115 ? 15.915 -5.487 8.015 1.00 61.38 115 ASP A N 1
ATOM 930 C CA . ASP A 1 115 ? 16.695 -4.462 7.330 1.00 61.38 115 ASP A CA 1
ATOM 931 C C . ASP A 1 115 ? 16.342 -3.105 7.944 1.00 61.38 115 ASP A C 1
ATOM 933 O O . ASP A 1 115 ? 15.161 -2.837 8.154 1.00 61.38 115 ASP A O 1
ATOM 937 N N . GLN A 1 116 ? 17.348 -2.293 8.266 1.00 60.59 116 GLN A N 1
ATOM 938 C CA . GLN A 1 116 ? 17.220 -0.946 8.839 1.00 60.59 116 GLN A CA 1
ATOM 939 C C . GLN A 1 116 ? 17.857 0.132 7.942 1.00 60.59 116 GLN A C 1
ATOM 941 O O . GLN A 1 116 ? 17.738 1.320 8.238 1.00 60.59 116 GLN A O 1
ATOM 946 N N . GLU A 1 117 ? 18.518 -0.251 6.843 1.00 59.09 117 GLU A N 1
ATOM 947 C CA . GLU A 1 117 ? 19.386 0.642 6.062 1.00 59.09 117 GLU A CA 1
ATOM 948 C C . GLU A 1 117 ? 18.708 1.187 4.791 1.00 59.09 117 GLU A C 1
ATOM 950 O O . GLU A 1 117 ? 19.074 2.258 4.305 1.00 59.09 117 GLU A O 1
ATOM 955 N N . HIS A 1 118 ? 17.671 0.517 4.276 1.00 66.25 118 HIS A N 1
ATOM 956 C CA . HIS A 1 118 ? 17.088 0.823 2.959 1.00 66.25 118 HIS A CA 1
ATOM 957 C C . HIS A 1 118 ? 15.753 1.589 2.980 1.00 66.25 118 HIS A C 1
ATOM 959 O O . HIS A 1 118 ? 14.911 1.414 2.091 1.00 66.25 118 HIS A O 1
ATOM 965 N N . PHE A 1 119 ? 15.547 2.477 3.957 1.00 74.56 119 PHE A N 1
ATOM 966 C CA . PHE A 1 119 ? 14.298 3.239 4.086 1.00 74.56 119 PHE A CA 1
ATOM 967 C C . PHE A 1 119 ? 14.427 4.704 3.670 1.00 74.56 119 PHE A C 1
ATOM 969 O O . PHE A 1 119 ? 15.276 5.424 4.203 1.00 74.56 119 PHE A O 1
ATOM 976 N N . PRO A 1 120 ? 13.586 5.178 2.733 1.00 77.31 120 PRO A N 1
ATOM 977 C CA . PRO A 1 120 ? 13.707 6.530 2.229 1.00 77.31 120 PRO A CA 1
ATOM 978 C C . PRO A 1 120 ? 13.240 7.546 3.267 1.00 77.31 120 PRO A C 1
ATOM 980 O O . PRO A 1 120 ? 12.203 7.398 3.913 1.00 77.31 120 PRO A O 1
ATOM 983 N N . GLY A 1 121 ? 13.988 8.641 3.387 1.00 87.88 121 GLY A N 1
ATOM 984 C CA . GLY A 1 121 ? 13.508 9.815 4.110 1.00 87.88 121 GLY A CA 1
ATOM 985 C C . GLY A 1 121 ? 12.339 10.481 3.374 1.00 87.88 121 GLY A C 1
ATOM 986 O O . GLY A 1 121 ? 12.143 10.288 2.170 1.00 87.88 121 GLY A O 1
ATOM 987 N N . VAL A 1 122 ? 11.597 11.350 4.069 1.00 91.50 122 VAL A N 1
ATOM 988 C CA . VAL A 1 122 ? 10.445 12.076 3.486 1.00 91.50 122 VAL A CA 1
ATOM 989 C C . VAL A 1 122 ? 10.821 12.828 2.204 1.00 91.50 122 VAL A C 1
ATOM 991 O O . VAL A 1 122 ? 10.080 12.815 1.224 1.00 91.50 122 VAL A O 1
ATOM 994 N N . ARG A 1 123 ? 11.989 13.484 2.192 1.00 92.56 123 ARG A N 1
ATOM 995 C CA . ARG A 1 123 ? 12.462 14.256 1.032 1.00 92.56 123 ARG A CA 1
ATOM 996 C C . ARG A 1 123 ? 12.754 13.358 -0.171 1.00 92.56 123 ARG A C 1
ATOM 998 O O . ARG A 1 123 ? 12.254 13.629 -1.254 1.00 92.56 123 ARG A O 1
ATOM 1005 N N . GLN A 1 124 ? 13.497 12.275 0.051 1.00 92.56 124 GLN A N 1
ATOM 1006 C CA . GLN A 1 124 ? 13.857 11.309 -0.987 1.00 92.56 124 GLN A CA 1
ATOM 1007 C C . GLN A 1 124 ? 12.611 10.645 -1.580 1.00 92.56 124 GLN A C 1
ATOM 1009 O O . GLN A 1 124 ? 12.488 10.546 -2.795 1.00 92.56 124 GLN A O 1
ATOM 1014 N N . THR A 1 125 ? 11.648 10.268 -0.731 1.00 94.50 125 THR A N 1
ATOM 1015 C CA . THR A 1 125 ? 10.349 9.734 -1.168 1.00 94.50 125 THR A CA 1
ATOM 1016 C C . THR A 1 125 ? 9.636 10.715 -2.100 1.00 94.50 125 THR A C 1
ATOM 1018 O O . THR A 1 125 ? 9.166 10.333 -3.171 1.00 94.50 125 THR A O 1
ATOM 1021 N N . ARG A 1 126 ? 9.591 12.000 -1.725 1.00 96.12 126 ARG A N 1
ATOM 1022 C CA . ARG A 1 126 ? 8.957 13.044 -2.540 1.00 96.12 126 ARG A CA 1
ATOM 1023 C C . ARG A 1 126 ? 9.643 13.254 -3.876 1.00 96.12 126 ARG A C 1
ATOM 1025 O O . ARG A 1 126 ? 8.962 13.376 -4.890 1.00 96.12 126 ARG A O 1
ATOM 1032 N N . GLU A 1 127 ? 10.969 13.283 -3.878 1.00 96.62 127 GLU A N 1
ATOM 1033 C CA . GLU A 1 127 ? 11.770 13.403 -5.096 1.00 96.62 127 GLU A CA 1
ATOM 1034 C C . GLU A 1 127 ? 11.514 12.216 -6.037 1.00 96.62 127 GLU A C 1
ATOM 1036 O O . GLU A 1 127 ? 11.218 12.432 -7.214 1.00 96.62 127 GLU A O 1
ATOM 1041 N N . LEU A 1 128 ? 11.512 10.987 -5.505 1.00 96.69 128 LEU A N 1
ATOM 1042 C CA . LEU A 1 128 ? 11.238 9.762 -6.258 1.00 96.69 128 LEU A CA 1
ATOM 1043 C C . LEU A 1 128 ? 9.851 9.787 -6.911 1.00 96.69 128 LEU A C 1
ATOM 1045 O O . LEU A 1 128 ? 9.744 9.661 -8.131 1.00 96.69 128 LEU A O 1
ATOM 1049 N N . PHE A 1 129 ? 8.784 9.975 -6.128 1.00 96.81 129 PHE A N 1
ATOM 1050 C CA . PHE A 1 129 ? 7.419 9.926 -6.661 1.00 96.81 129 PHE A CA 1
ATOM 1051 C C . PHE A 1 129 ? 7.083 11.127 -7.549 1.00 96.81 129 PHE A C 1
ATOM 1053 O O . PHE A 1 129 ? 6.389 10.956 -8.550 1.00 96.81 129 PHE A O 1
ATOM 1060 N N . SER A 1 130 ? 7.599 12.323 -7.245 1.00 96.56 130 SER A N 1
ATOM 1061 C CA . SER A 1 130 ? 7.435 13.498 -8.111 1.00 96.56 130 SER A CA 1
ATOM 1062 C C . SER A 1 130 ? 8.064 13.267 -9.489 1.00 96.56 130 SER A C 1
ATOM 1064 O O . SER A 1 130 ? 7.421 13.510 -10.511 1.00 96.56 130 SER A O 1
ATOM 1066 N N . ALA A 1 131 ? 9.284 12.720 -9.534 1.00 97.19 131 ALA A N 1
ATOM 1067 C CA . ALA A 1 131 ? 9.956 12.390 -10.787 1.00 97.19 131 ALA A CA 1
ATOM 1068 C C . ALA A 1 131 ? 9.307 11.196 -11.511 1.00 97.19 131 ALA A C 1
ATOM 1070 O O . ALA A 1 131 ? 9.188 11.207 -12.736 1.00 97.19 131 ALA A O 1
ATOM 1071 N N . ALA A 1 132 ? 8.847 10.174 -10.783 1.00 96.50 132 ALA A N 1
ATOM 1072 C CA . ALA A 1 132 ? 8.157 9.024 -11.369 1.00 96.50 132 ALA A CA 1
ATOM 1073 C C . ALA A 1 132 ? 6.820 9.423 -12.017 1.00 96.50 132 ALA A C 1
ATOM 1075 O O . ALA A 1 132 ? 6.464 8.899 -13.073 1.00 96.50 132 ALA A O 1
ATOM 1076 N N . PHE A 1 133 ? 6.094 10.363 -11.403 1.00 96.12 133 PHE A N 1
ATOM 1077 C CA . PHE A 1 133 ? 4.758 10.804 -11.825 1.00 96.12 133 PHE A CA 1
ATOM 1078 C C . PHE A 1 133 ? 4.751 12.050 -12.716 1.00 96.12 133 PHE A C 1
ATOM 1080 O O . PHE A 1 133 ? 3.665 12.552 -13.050 1.00 96.12 133 PHE A O 1
ATOM 1087 N N . ALA A 1 134 ? 5.933 12.533 -13.104 1.00 93.62 134 ALA A N 1
ATOM 1088 C CA . ALA A 1 134 ? 6.115 13.667 -13.998 1.00 93.62 134 ALA A CA 1
ATOM 1089 C C . ALA A 1 134 ? 5.293 13.529 -15.295 1.00 93.62 134 ALA A C 1
ATOM 1091 O O . ALA A 1 134 ? 4.835 12.446 -15.672 1.00 93.62 134 ALA A O 1
ATOM 1092 N N . ASP A 1 135 ? 5.024 14.668 -15.937 1.00 89.06 135 ASP A N 1
ATOM 1093 C CA . ASP A 1 135 ? 4.280 14.764 -17.204 1.00 89.06 135 ASP A CA 1
ATOM 1094 C C . ASP A 1 135 ? 2.861 14.169 -17.174 1.00 89.06 135 ASP A C 1
ATOM 1096 O O . ASP A 1 135 ? 2.233 13.901 -18.196 1.00 89.06 135 ASP A O 1
ATOM 1100 N N . GLY A 1 136 ? 2.306 13.990 -15.972 1.00 83.69 136 GLY A N 1
ATOM 1101 C CA . GLY A 1 136 ? 0.984 13.403 -15.789 1.00 83.69 136 GLY A CA 1
ATOM 1102 C C . GLY A 1 136 ? 0.950 11.889 -15.989 1.00 83.69 136 GLY A C 1
ATOM 1103 O O . GLY A 1 136 ? -0.155 11.340 -16.045 1.00 83.69 136 GLY A O 1
ATOM 1104 N N . GLY A 1 137 ? 2.113 11.224 -16.019 1.00 81.88 137 GLY A N 1
ATOM 1105 C CA . GLY A 1 137 ? 2.250 9.780 -16.224 1.00 81.88 137 GLY A CA 1
ATOM 1106 C C . GLY A 1 137 ? 1.363 8.959 -15.291 1.00 81.88 137 GLY A C 1
ATOM 1107 O O . GLY A 1 137 ? 0.724 8.010 -15.731 1.00 81.88 137 GLY A O 1
ATOM 1108 N N . ARG A 1 138 ? 1.156 9.417 -14.046 1.00 90.94 138 ARG A N 1
ATOM 1109 C CA . ARG A 1 138 ? 0.288 8.724 -13.076 1.00 90.94 138 ARG A CA 1
ATOM 1110 C C . ARG A 1 138 ? -1.178 8.547 -13.471 1.00 90.94 138 ARG A C 1
ATOM 1112 O O . ARG A 1 138 ? -1.883 7.813 -12.795 1.00 90.94 138 ARG A O 1
ATOM 1119 N N . LYS A 1 139 ? -1.674 9.243 -14.500 1.00 90.06 139 LYS A N 1
ATOM 1120 C CA . LYS A 1 139 ? -3.067 9.103 -14.960 1.00 90.06 139 LYS A CA 1
ATOM 1121 C C . LYS A 1 139 ? -3.311 7.831 -15.777 1.00 90.06 139 LYS A C 1
ATOM 1123 O O . LYS A 1 139 ? -4.466 7.457 -15.923 1.00 90.06 139 LYS A O 1
ATOM 1128 N N . ARG A 1 140 ? -2.262 7.209 -16.330 1.00 91.44 140 ARG A N 1
ATOM 1129 C CA . ARG A 1 140 ? -2.395 5.991 -17.151 1.00 91.44 140 ARG A CA 1
ATOM 1130 C C . ARG A 1 140 ? -2.518 4.717 -16.311 1.00 91.44 140 ARG A C 1
ATOM 1132 O O . ARG A 1 140 ? -3.086 3.735 -16.774 1.00 91.44 140 ARG A O 1
ATOM 1139 N N . TRP A 1 141 ? -1.970 4.738 -15.095 1.00 96.12 141 TRP A N 1
ATOM 1140 C CA . TRP A 1 141 ? -1.916 3.579 -14.210 1.00 96.12 141 TRP A CA 1
ATOM 1141 C C . TRP A 1 141 ? -3.187 3.456 -13.374 1.00 96.12 141 TRP A C 1
ATOM 1143 O O . TRP A 1 141 ? -3.663 4.438 -12.797 1.00 96.12 141 TRP A O 1
ATOM 1153 N N . ARG A 1 142 ? -3.695 2.229 -13.247 1.00 96.38 142 ARG A N 1
ATOM 1154 C CA . ARG A 1 142 ? -4.843 1.885 -12.397 1.00 96.38 142 ARG A CA 1
ATOM 1155 C C . ARG A 1 142 ? -4.432 1.839 -10.923 1.00 96.38 142 ARG A C 1
ATOM 1157 O O . ARG A 1 142 ? -4.310 0.774 -10.333 1.00 96.38 142 ARG A O 1
ATOM 1164 N N . LEU A 1 143 ? -4.156 2.998 -10.330 1.00 96.50 143 LEU A N 1
ATOM 1165 C CA . LEU A 1 143 ? -3.749 3.101 -8.925 1.00 96.50 143 LEU A CA 1
ATOM 1166 C C . LEU A 1 143 ? -4.964 3.067 -7.986 1.00 96.50 143 LEU A C 1
ATOM 1168 O O . LEU A 1 143 ? -5.868 3.894 -8.106 1.00 96.50 143 LEU A O 1
ATOM 1172 N N . ASN A 1 144 ? -4.946 2.172 -6.998 1.00 95.25 144 ASN A N 1
ATOM 1173 C CA . ASN A 1 144 ? -5.938 2.104 -5.922 1.00 95.25 144 ASN A CA 1
ATOM 1174 C C . ASN A 1 144 ? -5.577 3.071 -4.779 1.00 95.25 144 ASN A C 1
ATOM 1176 O O . ASN A 1 144 ? -5.286 2.656 -3.660 1.00 95.25 144 ASN A O 1
ATOM 1180 N N . HIS A 1 145 ? -5.556 4.369 -5.088 1.00 95.25 145 HIS A N 1
ATOM 1181 C CA . HIS A 1 145 ? -5.248 5.441 -4.141 1.00 95.25 145 HIS A CA 1
ATOM 1182 C C . HIS A 1 145 ? -6.089 6.683 -4.404 1.00 95.25 145 HIS A C 1
ATOM 1184 O O . HIS A 1 145 ? -6.418 7.010 -5.549 1.00 95.25 145 HIS A O 1
ATOM 1190 N N . SER A 1 146 ? -6.385 7.441 -3.349 1.00 94.38 146 SER A N 1
ATOM 1191 C CA . SER A 1 146 ? -6.962 8.770 -3.508 1.00 94.38 146 SER A CA 1
ATOM 1192 C C . SER A 1 146 ? -5.970 9.706 -4.215 1.00 94.38 146 SER A C 1
ATOM 1194 O O . SER A 1 146 ? -4.756 9.648 -3.987 1.00 94.38 146 SER A O 1
ATOM 1196 N N . PRO A 1 147 ? -6.451 10.648 -5.051 1.00 93.19 147 PRO A N 1
ATOM 1197 C CA . PRO A 1 147 ? -5.567 11.623 -5.687 1.00 93.19 147 PRO A CA 1
ATOM 1198 C C . PRO A 1 147 ? -4.785 12.477 -4.683 1.00 93.19 147 PRO A C 1
ATOM 1200 O O . PRO A 1 147 ? -3.693 12.935 -5.007 1.00 93.19 147 PRO A O 1
ATOM 1203 N N . LEU A 1 148 ? -5.346 12.691 -3.490 1.00 95.31 148 LEU A N 1
ATOM 1204 C CA . LEU A 1 148 ? -4.714 13.441 -2.410 1.00 95.31 148 LEU A CA 1
ATOM 1205 C C . LEU A 1 148 ? -3.572 12.664 -1.749 1.00 95.31 148 LEU A C 1
ATOM 1207 O O . LEU A 1 148 ? -2.540 13.262 -1.461 1.00 95.31 148 LEU A O 1
ATOM 1211 N N . PHE A 1 149 ? -3.690 11.342 -1.587 1.00 96.94 149 PHE A N 1
ATOM 1212 C CA . PHE A 1 149 ? -2.558 10.535 -1.131 1.00 96.94 149 PHE A CA 1
ATOM 1213 C C . PHE A 1 149 ? -1.413 10.550 -2.153 1.00 96.94 149 PHE A C 1
ATOM 1215 O O . PHE A 1 149 ? -0.253 10.743 -1.795 1.00 96.94 149 PHE A O 1
ATOM 1222 N N . LEU A 1 150 ? -1.728 10.452 -3.446 1.00 96.69 150 LEU A N 1
ATOM 1223 C CA . LEU A 1 150 ? -0.707 10.556 -4.491 1.00 96.69 150 LEU A CA 1
ATOM 1224 C C . LEU A 1 150 ? -0.056 11.951 -4.534 1.00 96.69 150 LEU A C 1
ATOM 1226 O O . LEU A 1 150 ? 1.137 12.057 -4.792 1.00 96.69 150 LEU A O 1
ATOM 1230 N N . ASP A 1 151 ? -0.811 13.023 -4.276 1.00 96.25 151 ASP A N 1
ATOM 1231 C CA . ASP A 1 151 ? -0.248 14.374 -4.128 1.00 96.25 151 ASP A CA 1
ATOM 1232 C C . ASP A 1 151 ? 0.660 14.494 -2.895 1.00 96.25 151 ASP A C 1
ATOM 1234 O O . ASP A 1 151 ? 1.651 15.225 -2.934 1.00 96.25 151 ASP A O 1
ATOM 1238 N N . PHE A 1 152 ? 0.335 13.785 -1.811 1.00 97.12 152 PHE A N 1
ATOM 1239 C CA . PHE A 1 152 ? 1.164 13.713 -0.610 1.00 97.12 152 PHE A CA 1
ATOM 1240 C C . PHE A 1 152 ? 2.504 13.026 -0.892 1.00 97.12 152 PHE A C 1
ATOM 1242 O O . PHE A 1 152 ? 3.550 13.553 -0.499 1.00 97.12 152 PHE A O 1
ATOM 1249 N N . LEU A 1 153 ? 2.485 11.915 -1.639 1.00 96.69 153 LEU A N 1
ATOM 1250 C CA . LEU A 1 153 ? 3.706 11.247 -2.098 1.00 96.69 153 LEU A CA 1
ATOM 1251 C C . LEU A 1 153 ? 4.561 12.161 -2.983 1.00 96.69 153 LEU A C 1
ATOM 1253 O O . LEU A 1 153 ? 5.768 12.186 -2.814 1.00 96.69 153 LEU A O 1
ATOM 1257 N N . GLU A 1 154 ? 3.959 12.972 -3.857 1.00 95.56 154 GLU A N 1
ATOM 1258 C CA . GLU A 1 154 ? 4.678 13.958 -4.688 1.00 95.56 154 GLU A CA 1
ATOM 1259 C C . GLU A 1 154 ? 5.122 15.219 -3.916 1.00 95.56 154 GLU A C 1
ATOM 1261 O O . GLU A 1 154 ? 5.740 16.113 -4.491 1.00 95.56 154 GLU A O 1
ATOM 1266 N N . GLY A 1 155 ? 4.769 15.346 -2.632 1.00 95.75 155 GLY A N 1
ATOM 1267 C CA . GLY A 1 155 ? 5.090 16.517 -1.811 1.00 95.75 155 GLY A CA 1
ATOM 1268 C C . GLY A 1 155 ? 4.292 17.781 -2.136 1.00 95.75 155 GLY A C 1
ATOM 1269 O O . GLY A 1 155 ? 4.685 18.871 -1.727 1.00 95.75 155 GLY A O 1
ATOM 1270 N N . LYS A 1 156 ? 3.166 17.654 -2.846 1.00 95.62 156 LYS A N 1
ATOM 1271 C CA . LYS A 1 156 ? 2.263 18.770 -3.191 1.00 95.62 156 LYS A CA 1
ATOM 1272 C C . LYS A 1 156 ? 1.349 19.168 -2.035 1.00 95.62 156 LYS A C 1
ATOM 1274 O O . LYS A 1 156 ? 0.851 20.290 -1.998 1.00 95.62 156 LYS A O 1
ATOM 1279 N N . VAL A 1 157 ? 1.112 18.239 -1.116 1.00 95.12 157 VAL A N 1
ATOM 1280 C CA . VAL A 1 157 ? 0.365 18.439 0.125 1.00 95.12 157 VAL A CA 1
ATOM 1281 C C . VAL A 1 157 ? 1.082 17.698 1.247 1.00 95.12 157 VAL A C 1
ATOM 1283 O O . VAL A 1 157 ? 1.824 16.743 1.006 1.00 95.12 157 VAL A O 1
ATOM 1286 N N . ASP A 1 158 ? 0.878 18.151 2.476 1.00 94.69 158 ASP A N 1
ATOM 1287 C CA . ASP A 1 158 ? 1.367 17.473 3.665 1.00 94.69 158 ASP A CA 1
ATOM 1288 C C . ASP A 1 158 ? 0.189 17.059 4.547 1.00 94.69 158 ASP A C 1
ATOM 1290 O O . ASP A 1 158 ? -0.791 17.795 4.660 1.00 94.69 158 ASP A O 1
ATOM 1294 N N . TYR A 1 159 ? 0.283 15.875 5.150 1.00 95.06 159 TYR A N 1
ATOM 1295 C CA . TYR A 1 159 ? -0.765 15.316 5.998 1.00 95.06 159 TYR A CA 1
ATOM 1296 C C . TYR A 1 159 ? -0.213 14.867 7.347 1.00 95.06 159 TYR A C 1
ATOM 1298 O O . TYR A 1 159 ? 0.952 14.480 7.475 1.00 95.06 159 TYR A O 1
ATOM 1306 N N . GLU A 1 160 ? -1.080 14.874 8.356 1.00 93.38 160 GLU A N 1
ATOM 1307 C CA . GLU A 1 160 ? -0.856 14.121 9.585 1.00 93.38 160 GLU A CA 1
ATOM 1308 C C . GLU A 1 160 ? -1.330 12.674 9.402 1.00 93.38 160 GLU A C 1
ATOM 1310 O O . GLU A 1 160 ? -2.284 12.395 8.671 1.00 93.38 160 GLU A O 1
ATOM 1315 N N . CYS A 1 161 ? -0.647 11.738 10.060 1.00 94.19 161 CYS A N 1
ATOM 1316 C CA . CYS A 1 161 ? -1.051 10.337 10.065 1.00 94.19 161 CYS A CA 1
ATOM 1317 C C . CYS A 1 161 ? -2.350 10.164 10.867 1.00 94.19 161 CYS A C 1
ATOM 1319 O O . CYS A 1 161 ? -2.523 10.772 11.923 1.00 94.19 161 CYS A O 1
ATOM 1321 N N . THR A 1 162 ? -3.229 9.286 10.392 1.00 94.19 162 THR A N 1
ATOM 1322 C CA . THR A 1 162 ? -4.390 8.773 11.123 1.00 94.19 162 THR A CA 1
ATOM 1323 C C . THR A 1 162 ? -4.092 7.331 11.566 1.00 94.19 162 THR A C 1
ATOM 1325 O O . THR A 1 162 ? -4.534 6.382 10.914 1.00 94.19 162 THR A O 1
ATOM 1328 N N . PRO A 1 163 ? -3.325 7.118 12.656 1.00 90.19 163 PRO A N 1
ATOM 1329 C CA . PRO A 1 163 ? -2.807 5.794 13.035 1.00 90.19 163 PRO A CA 1
ATOM 1330 C C . PRO A 1 163 ? -3.897 4.771 13.390 1.00 90.19 163 PRO A C 1
ATOM 1332 O O . PRO A 1 163 ? -3.688 3.572 13.230 1.00 90.19 163 PRO A O 1
ATOM 1335 N N . TRP A 1 164 ? -5.072 5.235 13.820 1.00 90.25 164 TRP A N 1
ATOM 1336 C CA . TRP A 1 164 ? -6.247 4.409 14.116 1.00 90.25 164 TRP A CA 1
ATOM 1337 C C . TRP A 1 164 ? -7.100 4.078 12.880 1.00 90.25 164 TRP A C 1
ATOM 1339 O O . TRP A 1 164 ? -8.060 3.314 12.989 1.00 90.25 164 TRP A O 1
ATOM 1349 N N . GLY A 1 165 ? -6.791 4.658 11.713 1.00 90.25 165 GLY A N 1
ATOM 1350 C CA . GLY A 1 165 ? -7.608 4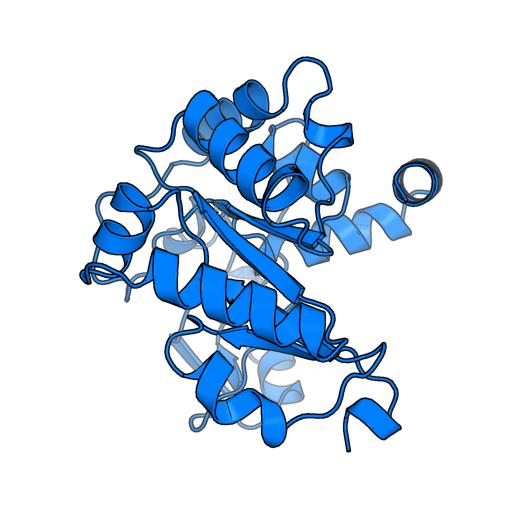.542 10.501 1.00 90.25 165 GLY A CA 1
ATOM 1351 C C . GLY A 1 165 ? -7.598 3.143 9.882 1.00 90.25 165 GLY A C 1
ATOM 1352 O O . GLY A 1 165 ? -8.582 2.740 9.265 1.00 90.25 165 GLY A O 1
ATOM 1353 N N . ILE A 1 166 ? -6.515 2.389 10.090 1.00 92.44 166 ILE A N 1
ATOM 1354 C CA . ILE A 1 166 ? -6.392 0.977 9.711 1.00 92.44 166 ILE A CA 1
ATOM 1355 C C . ILE A 1 166 ? -5.902 0.192 10.937 1.00 92.44 166 ILE A C 1
ATOM 1357 O O . ILE A 1 166 ? -4.696 0.002 11.117 1.00 92.44 166 ILE A O 1
ATOM 1361 N N . PRO A 1 167 ? -6.819 -0.222 11.830 1.00 93.38 167 PRO A N 1
ATOM 1362 C CA . PRO A 1 167 ? -6.454 -0.975 13.021 1.00 93.38 167 PRO A CA 1
ATOM 1363 C C . PRO A 1 167 ? -6.050 -2.409 12.655 1.00 93.38 167 PRO A C 1
ATOM 1365 O O . PRO A 1 167 ? -6.572 -2.992 11.704 1.00 93.38 167 PRO A O 1
ATOM 1368 N N . SER A 1 168 ? -5.152 -2.998 13.446 1.00 94.81 168 SER A N 1
ATOM 1369 C CA . SER A 1 168 ? -4.723 -4.392 13.290 1.00 94.81 168 SER A CA 1
ATOM 1370 C C . SER A 1 168 ? -5.183 -5.236 14.463 1.00 94.81 168 SER A C 1
ATOM 1372 O O . SER A 1 168 ? -5.018 -4.847 15.619 1.00 94.81 168 SER A O 1
ATOM 1374 N N . TYR A 1 169 ? -5.751 -6.397 14.152 1.00 95.19 169 TYR A N 1
ATOM 1375 C CA . TYR A 1 169 ? -6.122 -7.414 15.123 1.00 95.19 169 TYR A CA 1
ATOM 1376 C C . TYR A 1 169 ? -5.348 -8.694 14.822 1.00 95.19 169 TYR A C 1
ATOM 1378 O O . TYR A 1 169 ? -5.322 -9.163 13.683 1.00 95.19 169 TYR A O 1
ATOM 1386 N N . SER A 1 170 ? -4.732 -9.264 15.850 1.00 93.94 170 SER A N 1
ATOM 1387 C CA . SER A 1 170 ? -3.972 -10.510 15.767 1.00 93.94 170 SER A CA 1
ATOM 1388 C C . SER A 1 170 ? -4.393 -11.469 16.879 1.00 93.94 170 SER A C 1
ATOM 1390 O O . SER A 1 170 ? -5.259 -11.153 17.694 1.00 93.94 170 SER A O 1
ATOM 1392 N N . ILE A 1 171 ? -3.734 -12.626 16.964 1.00 94.12 171 ILE A N 1
ATOM 1393 C CA . ILE A 1 171 ? -3.913 -13.564 18.083 1.00 94.12 171 ILE A CA 1
ATOM 1394 C C . ILE A 1 171 ? -3.603 -12.944 19.457 1.00 94.12 171 ILE A C 1
ATOM 1396 O O . ILE A 1 171 ? -4.038 -13.480 20.469 1.00 94.12 171 ILE A O 1
ATOM 1400 N N . PHE A 1 172 ? -2.871 -11.826 19.500 1.00 94.94 172 PHE A N 1
ATOM 1401 C CA . PHE A 1 172 ? -2.551 -11.099 20.730 1.00 94.94 172 PHE A CA 1
ATOM 1402 C C . PHE A 1 172 ? -3.577 -10.009 21.084 1.00 94.94 172 PHE A C 1
ATOM 1404 O O . PHE A 1 172 ? -3.489 -9.431 22.161 1.00 94.94 172 PHE A O 1
ATOM 1411 N N . GLY A 1 173 ? -4.539 -9.719 20.200 1.00 96.25 173 GLY A N 1
ATOM 1412 C CA . GLY A 1 173 ? -5.522 -8.644 20.361 1.00 96.25 173 GLY A CA 1
ATOM 1413 C C . GLY A 1 173 ? -5.342 -7.497 19.362 1.00 96.25 173 GLY A C 1
ATOM 1414 O O . GLY A 1 173 ? -4.663 -7.631 18.338 1.00 96.25 173 GLY A O 1
ATOM 1415 N N . TRP A 1 174 ? -5.979 -6.363 19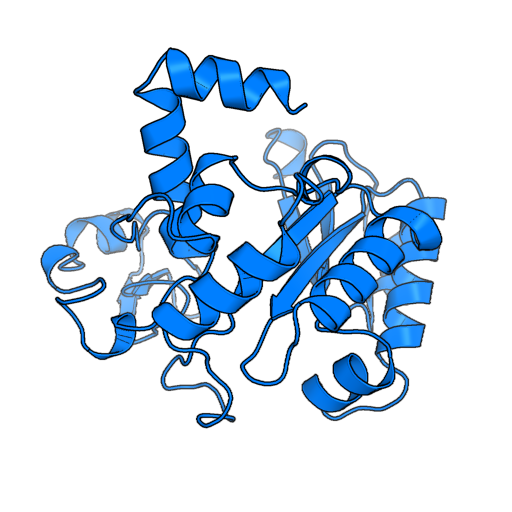.660 1.00 96.94 174 TRP A N 1
ATOM 1416 C CA . TRP A 1 174 ? -5.917 -5.124 18.880 1.00 96.94 174 TRP A CA 1
ATOM 1417 C C . TRP A 1 174 ? -4.594 -4.399 19.122 1.00 96.94 174 TRP A C 1
ATOM 1419 O O . TRP A 1 174 ? -4.336 -3.918 20.220 1.00 96.94 174 TRP A O 1
ATOM 1429 N N . GLN A 1 175 ? -3.743 -4.319 18.108 1.00 96.00 175 GLN A N 1
ATOM 1430 C CA . GLN A 1 175 ? -2.376 -3.825 18.242 1.00 96.00 175 GLN A CA 1
ATOM 1431 C C . GLN A 1 175 ? -2.307 -2.304 18.467 1.00 96.00 175 GLN A C 1
ATOM 1433 O O . GLN A 1 175 ? -2.996 -1.540 17.791 1.00 96.00 175 GLN A O 1
ATOM 1438 N N . ARG A 1 176 ? -1.431 -1.873 19.386 1.00 95.25 176 ARG A N 1
ATOM 1439 C CA . ARG A 1 176 ? -1.153 -0.469 19.722 1.00 95.25 176 ARG A CA 1
ATOM 1440 C C . ARG A 1 176 ? 0.249 -0.020 19.283 1.00 95.25 176 ARG A C 1
ATOM 1442 O O . ARG A 1 176 ? 1.196 -0.792 19.436 1.00 95.25 176 ARG A O 1
ATOM 1449 N N . PRO A 1 177 ? 0.411 1.261 18.906 1.00 92.50 177 PRO A N 1
ATOM 1450 C CA . PRO A 1 177 ? -0.647 2.208 18.529 1.00 92.50 177 PRO A CA 1
ATOM 1451 C C . PRO A 1 177 ? -1.231 1.937 17.135 1.00 92.50 177 PRO A C 1
ATOM 1453 O O . PRO A 1 177 ? -2.380 2.267 16.878 1.00 92.50 177 PRO A O 1
ATOM 1456 N N . CYS A 1 178 ? -0.454 1.360 16.221 1.00 91.94 178 CYS A N 1
ATOM 1457 C CA . CYS A 1 178 ? -0.833 1.164 14.824 1.00 91.94 178 CYS A CA 1
ATOM 1458 C C . CYS A 1 178 ? -0.344 -0.202 14.338 1.00 91.94 178 CYS A C 1
ATOM 1460 O O . CYS A 1 178 ? 0.443 -0.854 15.011 1.00 91.94 178 CYS A O 1
ATOM 1462 N N . TYR A 1 179 ? -0.751 -0.656 13.154 1.00 88.88 179 TYR A N 1
ATOM 1463 C CA . TYR A 1 179 ? -0.368 -2.000 12.698 1.00 88.88 179 TYR A CA 1
ATOM 1464 C C . TYR A 1 179 ? 1.145 -2.204 12.445 1.00 88.88 179 TYR A C 1
ATOM 1466 O O . TYR A 1 179 ? 1.584 -3.350 12.360 1.00 88.88 179 TYR A O 1
ATOM 1474 N N . LEU A 1 180 ? 1.941 -1.131 12.351 1.00 88.88 180 LEU A N 1
ATOM 1475 C CA . LEU A 1 180 ? 3.404 -1.196 12.180 1.00 88.88 180 LEU A CA 1
ATOM 1476 C C . LEU A 1 180 ? 4.167 -1.219 13.509 1.00 88.88 180 LEU A C 1
ATOM 1478 O O . LEU A 1 180 ? 5.328 -1.618 13.550 1.00 88.88 180 LEU A O 1
ATOM 1482 N N . MET A 1 181 ? 3.523 -0.803 14.598 1.00 88.44 181 MET A N 1
ATOM 1483 C CA . MET A 1 181 ? 4.117 -0.728 15.930 1.00 88.44 181 MET A CA 1
ATOM 1484 C C . MET A 1 181 ? 3.381 -1.678 16.862 1.00 88.44 181 MET A C 1
ATOM 1486 O O . MET A 1 181 ? 2.164 -1.754 16.830 1.00 88.44 181 MET A O 1
ATOM 1490 N N . ALA A 1 182 ? 4.098 -2.408 17.703 1.00 89.25 182 ALA A N 1
ATOM 1491 C CA . ALA A 1 182 ? 3.493 -3.386 18.604 1.00 89.25 182 ALA A CA 1
ATOM 1492 C C . ALA A 1 182 ? 3.945 -3.112 20.038 1.00 89.25 182 ALA A C 1
ATOM 1494 O O . ALA A 1 182 ? 4.576 -3.959 20.671 1.00 89.25 182 ALA A O 1
ATOM 1495 N N . ASP A 1 183 ? 3.631 -1.903 20.504 1.00 92.75 183 ASP A N 1
ATOM 1496 C CA . ASP A 1 183 ? 3.927 -1.409 21.853 1.00 92.75 183 ASP A CA 1
ATOM 1497 C C . ASP A 1 183 ? 3.008 -2.074 22.901 1.00 92.75 183 ASP A C 1
ATOM 1499 O O . ASP A 1 183 ? 3.297 -2.072 24.095 1.00 92.75 183 ASP A O 1
ATOM 1503 N N . GLY A 1 184 ? 1.894 -2.668 22.460 1.00 94.62 184 GLY A N 1
ATOM 1504 C CA . GLY A 1 184 ? 0.971 -3.435 23.291 1.00 94.62 184 GLY A CA 1
ATOM 1505 C C . GLY A 1 184 ? -0.272 -3.875 22.521 1.00 94.62 184 GLY A C 1
ATOM 1506 O O . GLY A 1 184 ? -0.378 -3.644 21.316 1.00 94.62 184 GLY A O 1
ATOM 1507 N N . TYR A 1 185 ? -1.228 -4.483 23.226 1.00 96.88 185 TYR A N 1
ATOM 1508 C CA . TYR A 1 185 ? -2.483 -4.962 22.642 1.00 96.88 185 TYR A CA 1
ATOM 1509 C C . TYR A 1 185 ? -3.676 -4.644 23.541 1.00 96.88 185 TYR A C 1
ATOM 1511 O O . TYR A 1 185 ? -3.556 -4.727 24.762 1.00 96.88 185 TYR A O 1
ATOM 1519 N N . ALA A 1 186 ? -4.796 -4.254 22.937 1.00 96.88 186 ALA A N 1
ATOM 1520 C CA . ALA A 1 186 ? -6.091 -4.059 23.581 1.00 96.88 186 ALA A CA 1
ATOM 1521 C C . ALA A 1 186 ? -6.987 -5.282 23.338 1.00 96.88 186 ALA A C 1
ATOM 1523 O O . ALA A 1 186 ? -6.915 -5.914 22.279 1.00 96.88 186 ALA A O 1
ATOM 1524 N N . GLU A 1 187 ? -7.866 -5.605 24.276 1.00 96.31 187 GLU A N 1
ATOM 1525 C CA . GLU A 1 187 ? -8.798 -6.727 24.141 1.00 96.31 187 GLU A CA 1
ATOM 1526 C C . GLU A 1 187 ? -9.943 -6.385 23.185 1.00 96.31 187 GLU A C 1
ATOM 1528 O O . GLU A 1 187 ? -10.389 -7.221 22.393 1.00 96.31 187 GLU A O 1
ATOM 1533 N N . THR A 1 188 ? -10.387 -5.126 23.202 1.00 96.00 188 THR A N 1
ATOM 1534 C CA . THR A 1 188 ? -11.477 -4.640 22.351 1.00 96.00 188 THR A CA 1
ATOM 1535 C C . THR A 1 188 ? -11.056 -3.454 21.492 1.00 96.00 188 THR A C 1
ATOM 1537 O O . THR A 1 188 ? -10.143 -2.698 21.824 1.00 96.00 188 THR A O 1
ATOM 1540 N N . TYR A 1 189 ? -11.765 -3.258 20.378 1.00 94.19 189 TYR A N 1
ATOM 1541 C CA . TYR A 1 189 ? -11.543 -2.096 19.519 1.00 94.19 189 TYR A CA 1
ATOM 1542 C C . TYR A 1 189 ? -11.852 -0.781 20.248 1.00 94.19 189 TYR A C 1
ATOM 1544 O O . TYR A 1 189 ? -11.158 0.211 20.055 1.00 94.19 189 TYR A O 1
ATOM 1552 N N . GLN A 1 190 ? -12.868 -0.781 21.117 1.00 95.56 190 GLN A N 1
ATOM 1553 C CA . GLN A 1 190 ? -13.208 0.385 21.927 1.00 95.56 190 GLN A CA 1
ATOM 1554 C C . GLN A 1 190 ? -12.070 0.739 22.890 1.00 95.56 190 GLN A C 1
ATOM 1556 O O . GLN A 1 190 ? -11.655 1.892 22.944 1.00 95.56 190 GLN A O 1
ATOM 1561 N N . GLU A 1 191 ? -11.502 -0.259 23.569 1.00 96.56 191 GLU A N 1
ATOM 1562 C CA . GLU A 1 191 ? -10.347 -0.059 24.443 1.00 96.56 191 GLU A CA 1
ATOM 1563 C C . GLU A 1 191 ? -9.146 0.502 23.663 1.00 96.56 191 GLU A C 1
ATOM 1565 O O . GLU A 1 191 ? -8.521 1.453 24.130 1.00 96.56 191 GLU A O 1
ATOM 1570 N N . LEU A 1 192 ? -8.847 -0.018 22.462 1.00 95.81 192 LEU A N 1
ATOM 1571 C CA . LEU A 1 192 ? -7.805 0.538 21.585 1.00 95.81 192 LEU A CA 1
ATOM 1572 C C . LEU A 1 192 ? -8.028 2.041 21.352 1.00 95.81 192 LEU A C 1
ATOM 1574 O O . LEU A 1 192 ? -7.107 2.831 21.531 1.00 95.81 192 LEU A O 1
ATOM 1578 N N . LEU A 1 193 ? -9.244 2.443 20.975 1.00 94.38 193 LEU A N 1
ATOM 1579 C C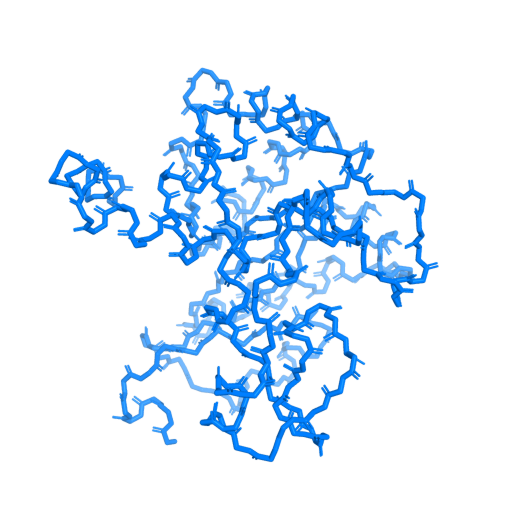A . LEU A 1 193 ? -9.547 3.840 20.666 1.00 94.38 193 LEU A CA 1
ATOM 1580 C C . LEU A 1 193 ? -9.475 4.758 21.889 1.00 94.38 193 LEU A C 1
ATOM 1582 O O . LEU A 1 193 ? -8.957 5.867 21.774 1.00 94.38 193 LEU A O 1
ATOM 1586 N N . GLU A 1 194 ? -9.993 4.316 23.032 1.00 95.69 194 GLU A N 1
ATOM 1587 C CA . GLU A 1 194 ? -10.166 5.166 24.216 1.00 95.69 194 GLU A CA 1
ATOM 1588 C C . GLU A 1 194 ? -8.904 5.277 25.077 1.00 95.69 194 GLU A C 1
ATOM 1590 O O . GLU A 1 194 ? -8.703 6.289 25.745 1.00 95.69 194 GLU A O 1
ATOM 1595 N N . THR A 1 195 ? -8.051 4.249 25.079 1.00 96.19 195 THR A N 1
ATOM 1596 C CA . THR A 1 195 ? -6.910 4.164 26.011 1.00 96.19 195 THR A CA 1
ATOM 1597 C C . THR A 1 195 ? -5.555 4.408 25.354 1.00 96.19 195 THR A C 1
ATOM 1599 O O . THR A 1 195 ? -4.561 4.616 26.052 1.00 96.19 195 THR A O 1
ATOM 1602 N N . THR A 1 196 ? -5.478 4.400 24.020 1.00 95.88 196 THR A N 1
ATOM 1603 C CA . THR A 1 196 ? -4.257 4.782 23.308 1.00 95.88 196 THR A CA 1
ATOM 1604 C C . THR A 1 196 ? -4.144 6.301 23.238 1.00 95.88 196 THR A C 1
ATOM 1606 O O . THR A 1 196 ? -5.018 6.989 22.720 1.00 95.88 196 THR A O 1
ATOM 1609 N N . ASP A 1 197 ? -3.031 6.835 23.738 1.00 94.94 197 ASP A N 1
ATOM 1610 C CA . ASP A 1 197 ? -2.726 8.263 23.657 1.00 94.94 197 ASP A CA 1
ATOM 1611 C C . ASP A 1 197 ? -2.254 8.639 22.245 1.00 94.94 197 ASP A C 1
ATOM 1613 O O . ASP A 1 197 ? -1.062 8.770 21.963 1.00 94.94 197 ASP A O 1
ATOM 1617 N N . TRP A 1 198 ? -3.217 8.795 21.335 1.00 93.94 198 TRP A N 1
ATOM 1618 C CA . TRP A 1 198 ? -2.986 9.122 19.925 1.00 93.94 198 TRP A CA 1
ATOM 1619 C C . TRP A 1 198 ? -2.195 10.414 19.719 1.00 93.94 198 TRP A C 1
ATOM 1621 O O . TRP A 1 198 ? -1.542 10.573 18.689 1.00 93.94 198 TRP A O 1
ATOM 1631 N N . SER A 1 199 ? -2.231 11.332 20.691 1.00 92.75 199 SER A N 1
ATOM 1632 C CA . SER A 1 199 ? -1.528 12.611 20.603 1.00 92.75 199 SER A CA 1
ATOM 1633 C C . SER A 1 199 ? -0.009 12.445 20.561 1.00 92.75 199 SER A C 1
ATOM 1635 O O . SER A 1 199 ? 0.665 13.290 19.980 1.00 92.75 199 SER A O 1
ATOM 1637 N N . LYS A 1 200 ? 0.523 11.334 21.084 1.00 93.81 200 LYS A N 1
ATOM 1638 C CA . LYS A 1 200 ? 1.960 11.031 21.089 1.00 93.81 200 LYS A CA 1
ATOM 1639 C C . LYS A 1 200 ? 2.502 10.556 19.746 1.00 93.81 200 LYS A C 1
ATOM 1641 O O . LYS A 1 200 ? 3.709 10.586 19.556 1.00 93.81 200 LYS A O 1
ATOM 1646 N N . TYR A 1 201 ? 1.642 10.130 18.822 1.00 93.06 201 TYR A N 1
ATOM 1647 C CA . TYR A 1 201 ? 2.067 9.455 17.599 1.00 93.06 201 TYR A CA 1
ATOM 1648 C C . TYR A 1 201 ? 1.897 10.327 16.355 1.00 93.06 201 TYR A C 1
ATOM 1650 O O . TYR A 1 201 ? 0.981 11.142 16.251 1.00 93.06 201 TYR A O 1
ATOM 1658 N N . GLY A 1 202 ? 2.784 10.110 15.385 1.00 91.56 202 GLY A N 1
ATOM 1659 C CA . GLY A 1 202 ? 2.835 10.847 14.122 1.00 91.56 202 GLY A CA 1
ATOM 1660 C C . GLY A 1 202 ? 4.157 11.593 13.958 1.00 91.56 202 GLY A C 1
ATOM 1661 O O . GLY A 1 202 ? 4.922 11.738 14.912 1.00 91.56 202 GLY A O 1
ATOM 1662 N N . ARG A 1 203 ? 4.440 12.038 12.729 1.00 90.81 203 ARG A N 1
ATOM 1663 C CA . ARG A 1 203 ? 5.665 12.791 12.408 1.00 90.81 203 ARG A CA 1
ATOM 1664 C C . ARG A 1 203 ? 5.796 14.022 13.303 1.00 90.81 203 ARG A C 1
ATOM 1666 O O . ARG A 1 203 ? 4.819 14.751 13.475 1.00 90.81 203 ARG A O 1
ATOM 1673 N N . GLY A 1 204 ? 6.989 14.242 13.855 1.00 90.00 204 GLY A N 1
ATOM 1674 C CA . GLY A 1 204 ? 7.257 15.347 14.779 1.00 90.00 204 GLY A CA 1
ATOM 1675 C C . GLY A 1 204 ? 6.696 15.158 16.195 1.00 90.00 204 GLY A C 1
ATOM 1676 O O . GLY A 1 204 ? 6.828 16.067 17.011 1.00 90.00 204 GLY A O 1
ATOM 1677 N N . ARG A 1 205 ? 6.074 14.007 16.498 1.00 93.12 205 ARG A N 1
ATOM 1678 C CA . ARG A 1 205 ? 5.566 13.657 17.839 1.00 93.12 205 ARG A CA 1
ATOM 1679 C C . ARG A 1 205 ? 6.244 12.409 18.403 1.00 93.12 205 ARG A C 1
ATOM 1681 O O . ARG A 1 205 ? 6.676 12.424 19.551 1.00 93.12 205 ARG A O 1
ATOM 1688 N N . ASP A 1 206 ? 6.392 11.374 17.576 1.00 92.12 206 ASP A N 1
ATOM 1689 C CA . ASP A 1 206 ? 7.166 10.167 17.880 1.00 92.12 206 ASP A CA 1
ATOM 1690 C C . ASP A 1 206 ? 8.315 10.048 16.861 1.00 92.12 206 ASP A C 1
ATOM 1692 O O . ASP A 1 206 ? 8.022 9.977 15.663 1.00 92.12 206 ASP A O 1
ATOM 1696 N N . PRO A 1 207 ? 9.593 9.996 17.291 1.00 90.81 207 PRO A N 1
ATOM 1697 C CA . PRO A 1 207 ? 10.740 9.887 16.386 1.00 90.81 207 PRO A CA 1
ATOM 1698 C C . PRO A 1 207 ? 10.664 8.695 15.427 1.00 90.81 207 PRO A C 1
ATOM 1700 O O . PRO A 1 207 ? 11.131 8.769 14.292 1.00 90.81 207 PRO A O 1
ATOM 1703 N N . ARG A 1 208 ? 10.020 7.597 15.842 1.00 90.38 208 ARG A N 1
ATOM 1704 C CA . ARG A 1 208 ? 9.829 6.421 14.983 1.00 90.38 208 ARG A CA 1
ATOM 1705 C C . ARG A 1 208 ? 8.969 6.767 13.774 1.00 90.38 208 ARG A C 1
ATOM 1707 O O . ARG A 1 208 ? 9.150 6.205 12.699 1.00 90.38 208 ARG A O 1
ATOM 1714 N N . CYS A 1 209 ? 8.043 7.712 13.907 1.00 91.88 209 CYS A N 1
ATOM 1715 C CA . CYS A 1 209 ? 7.148 8.119 12.833 1.00 91.88 209 CYS A CA 1
ATOM 1716 C C . CYS A 1 209 ? 7.778 9.097 11.834 1.00 91.88 209 CYS A C 1
ATOM 1718 O O . CYS A 1 209 ? 7.153 9.324 10.801 1.00 91.88 209 CYS A O 1
ATOM 1720 N N . ASP A 1 210 ? 8.952 9.679 12.098 1.00 89.88 210 ASP A N 1
ATOM 1721 C CA . ASP A 1 210 ? 9.461 10.857 11.372 1.00 89.88 210 ASP A CA 1
ATOM 1722 C C . ASP A 1 210 ? 9.594 10.662 9.856 1.00 89.88 210 ASP A C 1
ATOM 1724 O O . ASP A 1 210 ? 9.313 11.582 9.083 1.00 89.88 210 ASP A O 1
ATOM 1728 N N . ASN A 1 211 ? 9.929 9.445 9.423 1.00 90.19 211 ASN A N 1
ATOM 1729 C CA . ASN A 1 211 ? 10.038 9.089 8.007 1.00 90.19 211 ASN A CA 1
ATOM 1730 C C . ASN A 1 211 ? 8.825 8.320 7.463 1.00 90.19 211 ASN A C 1
ATOM 1732 O O . ASN A 1 211 ? 8.825 7.908 6.306 1.00 90.19 211 ASN A O 1
ATOM 1736 N N . CYS A 1 212 ? 7.775 8.118 8.262 1.00 91.81 212 CYS A N 1
ATOM 1737 C CA . CYS A 1 212 ? 6.607 7.371 7.816 1.00 91.81 212 CYS A CA 1
ATOM 1738 C C . CYS A 1 212 ? 5.842 8.139 6.736 1.00 91.81 212 CYS A C 1
ATOM 1740 O O . CYS A 1 212 ? 5.430 9.283 6.924 1.00 91.81 212 CYS A O 1
ATOM 1742 N N . MET A 1 213 ? 5.621 7.475 5.604 1.00 94.62 213 MET A N 1
ATOM 1743 C CA . MET A 1 213 ? 4.742 7.928 4.522 1.00 94.62 213 MET A CA 1
ATOM 1744 C C . MET A 1 213 ? 3.863 6.778 4.002 1.00 94.62 213 MET A C 1
ATOM 1746 O O . MET A 1 213 ? 3.332 6.838 2.894 1.00 94.62 213 MET A O 1
ATOM 1750 N N . ALA A 1 214 ? 3.720 5.712 4.795 1.00 93.25 214 ALA A N 1
ATOM 1751 C CA . ALA A 1 214 ? 3.038 4.495 4.388 1.00 93.25 214 ALA A CA 1
ATOM 1752 C C . ALA A 1 214 ? 1.532 4.730 4.182 1.00 93.25 214 ALA A C 1
ATOM 1754 O O . ALA A 1 214 ? 0.858 5.346 5.016 1.00 93.25 214 ALA A O 1
ATOM 1755 N N . HIS A 1 215 ? 0.990 4.218 3.074 1.00 94.25 215 HIS A N 1
ATOM 1756 C CA . HIS A 1 215 ? -0.395 4.481 2.654 1.00 94.25 215 HIS A CA 1
ATOM 1757 C C . HIS A 1 215 ? -1.420 4.193 3.754 1.00 94.25 215 HIS A C 1
ATOM 1759 O O . HIS A 1 215 ? -2.337 4.967 3.987 1.00 94.25 215 HIS A O 1
ATOM 1765 N N . CYS A 1 216 ? -1.212 3.139 4.522 1.00 92.00 216 CYS A N 1
ATOM 1766 C CA . CYS A 1 216 ? -2.032 2.741 5.655 1.00 92.00 216 CYS A CA 1
ATOM 1767 C C . CYS A 1 216 ? -2.379 3.840 6.682 1.00 92.00 216 CYS A C 1
ATOM 1769 O O . CYS A 1 216 ? -3.451 3.807 7.279 1.00 92.00 216 CYS A O 1
ATOM 1771 N N . GLY A 1 217 ? -1.467 4.788 6.923 1.00 92.56 217 GLY A N 1
ATOM 1772 C CA . GLY A 1 217 ? -1.635 5.854 7.909 1.00 92.56 217 GLY A CA 1
ATOM 1773 C C . GLY A 1 217 ? -2.080 7.172 7.285 1.00 92.56 217 GLY A C 1
ATOM 1774 O O . GLY A 1 217 ? -2.718 7.983 7.950 1.00 92.56 217 GLY A O 1
ATOM 1775 N N . TYR A 1 218 ? -1.775 7.384 6.005 1.00 96.00 218 TYR A N 1
ATOM 1776 C CA . TYR A 1 218 ? -1.987 8.661 5.318 1.00 96.00 218 TYR A CA 1
ATOM 1777 C C . TYR A 1 218 ? -3.150 8.630 4.320 1.00 96.00 218 TYR A C 1
ATOM 1779 O O . TYR A 1 218 ? -3.795 9.655 4.110 1.00 96.00 218 TYR A O 1
ATOM 1787 N N . GLU A 1 219 ? -3.481 7.466 3.760 1.00 95.81 219 GLU A N 1
ATOM 1788 C CA . GLU A 1 219 ? -4.662 7.265 2.918 1.00 95.81 219 GLU A CA 1
ATOM 1789 C C . GLU A 1 219 ? -5.961 7.571 3.682 1.00 95.81 219 GLU A C 1
ATOM 1791 O O . GLU A 1 219 ? -6.783 8.309 3.139 1.00 95.81 219 GLU A O 1
ATOM 1796 N N . PRO A 1 220 ? -6.164 7.140 4.951 1.00 94.69 220 PRO A N 1
ATOM 1797 C CA . PRO A 1 220 ? -7.357 7.537 5.699 1.00 94.69 220 PRO A CA 1
ATOM 1798 C C . PRO A 1 220 ? -7.470 9.059 5.858 1.00 94.69 220 PRO A C 1
ATOM 1800 O O . PRO A 1 220 ? -8.555 9.615 5.678 1.00 94.69 220 PRO A O 1
ATOM 1803 N N . THR A 1 221 ? -6.353 9.749 6.126 1.00 94.88 221 THR A N 1
ATOM 1804 C CA . THR A 1 221 ? -6.317 11.218 6.192 1.00 94.88 221 THR A CA 1
ATOM 1805 C C . THR A 1 221 ? -6.711 11.839 4.852 1.00 94.88 221 THR A C 1
ATOM 1807 O O . THR A 1 221 ? -7.589 12.702 4.803 1.00 94.88 221 THR A O 1
ATOM 1810 N N . ALA A 1 222 ? -6.116 11.367 3.756 1.00 95.06 222 ALA A N 1
ATOM 1811 C CA . ALA A 1 222 ? -6.378 11.858 2.408 1.00 95.06 222 ALA A CA 1
ATOM 1812 C C . ALA A 1 222 ? -7.832 11.614 1.961 1.00 95.06 222 ALA A C 1
ATOM 1814 O O . ALA A 1 222 ? -8.454 12.476 1.333 1.00 95.06 222 ALA A O 1
ATOM 1815 N N . VAL A 1 223 ? -8.421 10.472 2.323 1.00 93.06 223 VAL A N 1
ATOM 1816 C CA . VAL A 1 223 ? -9.836 10.170 2.065 1.00 93.06 223 VAL A CA 1
ATOM 1817 C C . VAL A 1 223 ? -10.744 11.101 2.867 1.00 93.06 223 VAL A C 1
ATOM 1819 O O . VAL A 1 223 ? -11.661 11.693 2.294 1.00 93.06 223 VAL A O 1
ATOM 1822 N N . MET A 1 224 ? -10.479 11.299 4.164 1.00 90.94 224 MET A N 1
ATOM 1823 C CA . MET A 1 224 ? -11.245 12.246 4.982 1.00 90.94 224 MET A CA 1
ATOM 1824 C C . MET A 1 224 ? -11.201 13.662 4.394 1.00 90.94 224 MET A C 1
ATOM 1826 O O . MET A 1 224 ? -12.246 14.301 4.269 1.00 90.94 224 MET A O 1
ATOM 1830 N N . ASP A 1 225 ? -10.029 14.132 3.966 1.00 91.62 225 ASP A N 1
ATOM 1831 C CA . ASP A 1 225 ? -9.876 15.447 3.335 1.00 91.62 225 ASP A CA 1
ATOM 1832 C C . ASP A 1 225 ? -10.618 15.538 1.987 1.00 91.62 225 ASP A C 1
ATOM 1834 O O . ASP A 1 225 ? -11.335 16.505 1.716 1.00 91.62 225 ASP A O 1
ATOM 1838 N N . THR A 1 226 ? -10.572 14.468 1.181 1.00 89.25 226 THR A N 1
ATOM 1839 C CA . THR A 1 226 ? -11.331 14.369 -0.079 1.00 89.25 226 THR A CA 1
ATOM 1840 C C . THR A 1 226 ? -12.828 14.576 0.156 1.00 89.25 226 THR A C 1
ATOM 1842 O O . THR A 1 226 ? -13.467 15.330 -0.581 1.00 89.25 226 THR A O 1
ATOM 1845 N N . THR A 1 227 ? -13.389 13.948 1.196 1.00 87.00 227 THR A N 1
ATOM 1846 C CA . THR A 1 227 ? -14.826 14.038 1.519 1.00 87.00 227 THR A CA 1
ATOM 1847 C C . THR A 1 227 ? -15.250 15.384 2.111 1.00 87.00 227 THR A C 1
ATOM 1849 O O . THR A 1 227 ? -16.420 15.747 2.021 1.00 87.00 227 THR A O 1
ATOM 1852 N N . ARG A 1 228 ? -14.319 16.152 2.691 1.00 89.12 228 ARG A N 1
ATOM 1853 C CA . ARG A 1 228 ? -14.596 17.478 3.273 1.00 89.12 228 ARG A CA 1
ATOM 1854 C C . ARG A 1 228 ? -14.578 18.605 2.241 1.00 89.12 228 ARG A C 1
ATOM 1856 O O . ARG A 1 228 ? -15.056 19.699 2.527 1.00 89.12 228 ARG A O 1
ATOM 1863 N N . SER A 1 229 ? -14.048 18.354 1.043 1.00 87.62 229 SER A N 1
ATOM 1864 C CA . SER A 1 229 ? -13.899 19.355 -0.013 1.00 87.62 229 SER A CA 1
ATOM 1865 C C . SER A 1 229 ? -14.634 18.951 -1.286 1.00 87.62 229 SER A C 1
ATOM 1867 O O . SER A 1 229 ? -14.253 17.994 -1.959 1.00 87.62 229 SER A O 1
ATOM 1869 N N . LEU A 1 230 ? -15.633 19.745 -1.694 1.00 84.00 230 LEU A N 1
ATOM 1870 C CA . LEU A 1 230 ? -16.371 19.520 -2.944 1.00 84.00 230 LEU A CA 1
ATOM 1871 C C . LEU A 1 230 ? -15.434 19.477 -4.163 1.00 84.00 230 LEU A C 1
ATOM 1873 O O . LEU A 1 230 ? -15.570 18.614 -5.028 1.00 84.00 230 LEU A O 1
ATOM 1877 N N . LYS A 1 231 ? -14.432 20.366 -4.200 1.00 87.88 231 LYS A N 1
ATOM 1878 C CA . LYS A 1 231 ? -13.414 20.403 -5.260 1.00 87.88 231 LYS A CA 1
ATOM 1879 C C . LYS A 1 231 ? -12.634 19.088 -5.336 1.00 87.88 231 LYS A C 1
ATOM 1881 O O . LYS A 1 231 ? -12.419 18.570 -6.430 1.00 87.88 231 LYS A O 1
ATOM 1886 N N . GLN A 1 232 ? -12.207 18.552 -4.192 1.00 89.19 232 GLN A N 1
ATOM 1887 C CA . GLN A 1 232 ? -11.440 17.303 -4.164 1.00 89.19 232 GLN A CA 1
ATOM 1888 C C . GLN A 1 232 ? -12.324 16.084 -4.432 1.00 89.19 232 GLN A C 1
ATOM 1890 O O . GLN A 1 232 ? -11.900 15.181 -5.147 1.00 89.19 232 GLN A O 1
ATOM 1895 N N . SER A 1 233 ? -13.574 16.095 -3.968 1.00 82.94 233 SER A N 1
ATOM 1896 C CA . SER A 1 233 ? -14.568 15.066 -4.290 1.00 82.94 233 SER A CA 1
ATOM 1897 C C . SER A 1 233 ? -14.802 14.950 -5.802 1.00 82.94 233 SER A C 1
ATOM 1899 O O . SER A 1 233 ? -14.731 13.853 -6.354 1.00 82.94 233 SER A O 1
ATOM 1901 N N . VAL A 1 234 ? -14.988 16.077 -6.505 1.00 85.56 234 VAL A N 1
ATOM 1902 C CA . VAL A 1 234 ? -15.116 16.091 -7.977 1.00 85.56 234 VAL A CA 1
ATOM 1903 C C . VAL A 1 234 ? -13.849 15.557 -8.648 1.00 85.56 234 VAL A C 1
ATOM 1905 O O . VAL A 1 234 ? -13.928 14.750 -9.572 1.00 85.56 234 VAL A O 1
ATOM 1908 N N . ARG A 1 235 ? -12.669 15.957 -8.165 1.00 86.00 235 ARG A N 1
ATOM 1909 C CA . ARG A 1 235 ? -11.385 15.480 -8.696 1.00 86.00 235 ARG A CA 1
ATOM 1910 C C . ARG A 1 235 ? -11.191 13.970 -8.518 1.00 86.00 235 ARG A C 1
ATOM 1912 O O . ARG A 1 235 ? -10.603 13.341 -9.394 1.00 86.00 235 ARG A O 1
ATOM 1919 N N . ALA A 1 236 ? -11.647 13.405 -7.403 1.00 82.69 236 ALA A N 1
ATOM 1920 C CA . ALA A 1 236 ? -11.588 11.969 -7.148 1.00 82.69 236 ALA A CA 1
ATOM 1921 C C . ALA A 1 236 ? -12.520 11.182 -8.079 1.00 82.69 236 ALA A C 1
ATOM 1923 O O . ALA A 1 236 ? -12.128 10.133 -8.582 1.00 82.69 236 ALA A O 1
ATOM 1924 N N . LEU A 1 237 ? -13.714 11.713 -8.362 1.00 81.06 237 LEU A N 1
ATOM 1925 C CA . LEU A 1 237 ? -14.662 11.098 -9.294 1.00 81.06 237 LEU A CA 1
ATOM 1926 C C . LEU A 1 237 ? -14.186 11.160 -10.749 1.00 81.06 237 LEU A C 1
ATOM 1928 O O . LEU A 1 237 ? -14.326 10.180 -11.465 1.00 81.06 237 LEU A O 1
ATOM 1932 N N . ALA A 1 238 ? -13.575 12.269 -11.173 1.00 77.88 238 ALA A N 1
ATOM 1933 C CA . ALA A 1 238 ? -13.095 12.462 -12.547 1.00 77.88 238 ALA A CA 1
ATOM 1934 C C . ALA A 1 238 ? -11.871 11.601 -12.933 1.00 77.88 238 ALA A C 1
ATOM 1936 O O . ALA A 1 238 ? -11.361 11.729 -14.045 1.00 77.88 238 ALA A O 1
ATOM 1937 N N . ARG A 1 239 ? -11.347 10.794 -12.002 1.00 63.38 239 ARG A N 1
ATOM 1938 C CA . ARG A 1 239 ? -10.203 9.890 -12.202 1.00 63.38 239 ARG A CA 1
ATOM 1939 C C . ARG A 1 239 ? -10.580 8.405 -12.221 1.00 63.38 239 ARG A C 1
ATOM 1941 O O . ARG A 1 239 ? -9.683 7.592 -12.421 1.00 63.38 239 ARG A O 1
ATOM 1948 N N . ARG A 1 240 ? -11.850 8.073 -11.983 1.00 50.81 240 ARG A N 1
ATOM 1949 C CA . ARG A 1 240 ? -12.408 6.742 -12.253 1.00 50.81 240 ARG A CA 1
ATOM 1950 C C . ARG A 1 240 ? -12.905 6.681 -13.688 1.00 50.81 240 ARG A C 1
ATOM 1952 O O . ARG A 1 240 ? -12.816 5.580 -14.261 1.00 50.81 240 ARG A O 1
#

Foldseek 3Di:
DCVVVLAADEAEDLQLCQQVCLVVDAAGPRYEYAHEDAFPQVRRCVVVVHHPSNVSSLVSLVSNVVRVHQYEYEYEYWQPDALVRVLVVQCCVCPVSNHQEYEYWYDADQVPPPDRDTGDAQVSQLVRLLSNCPPNVVLSGRYPAQVQLSCCSVVVDPWWWQQLLQWDQDPQATAPPHPSDRPDHDNDNVCNVPVHPCQQDTQPRDPSRVRDSTCSGCRSRSVVVCVVDPVSVVVRVVSD

Sequence (240 aa):
ELMKRKKFVFLCTNAILMKRKLDLFEPSPYFAWAVHIDGLQERHDESVCREGVFEKAVEAIKAAKEHGFRVTTNTTFFTHDTPESVRAVLDYLNDELEVDEMMISPAYAYDKAPDQEHFPGVRQTRELFSAAFADGGRKRWRLNHSPLFLDFLEGKVDYECTPWGIPSYSIFGWQRPCYLMADGYAETYQELLETTDWSKYGRGRDPRCDNCMAHCGYEPTAVMDTTRSLKQSVRALARR

Radius of gyration: 18.15 Å; chains: 1; bounding box: 42×45×45 Å